Protein AF-A0A3S5ADZ7-F1 (afdb_monomer_lite)

Sequence (255 aa):
MGLECGQKVNRVGIEIAGPVSPPAADSGVLLPLHHASLQQSVQKSNPTPLLHTENPSSSSLNPILAFAERHRSILNQLLRQYTQASLGDSPFVVFLAYPRCIDFDIKRRFFRQQLQQLVARPHGSRYDDEPIIISRERIFEDSYARLHRKSPSDWKHKFVIRFQNEEGQDAGGLLREWYLLMSREIFNPNYCLFRVSPADRVTYTINPSSYINSNHLSYFKFVGRFIAKAIYDNKLLECYFTRSFYKHILGVHVK

Radius of gyration: 30.43 Å; chains: 1; bounding box: 78×72×90 Å

InterPro domains:
  IPR000569 HECT domain [PF00632] (181-251)
  IPR000569 HECT domain [PS50237] (151-255)
  IPR035983 HECT, E3 ligase catalytic domain [SSF56204] (124-254)
  IPR050409 E3 ubiquitin-protein ligase [PTHR11254] (30-253)

Foldseek 3Di:
DDDDDDDDDDDDDDDDDDDDDDDDDDDDDDDDDDDDDDDDDDDDDDDDDDDDDDDDPDPPDDVVVVCLVVCLVVLQVVLVVPPPDQCCPDPNVVCVVPVVSYDPVSVLVNVLVVLVVVVPPDPPDPPPQPAQEEALVPLLVSCCVPPLPDDPVVLLDDHFYDYPPDDDPDSVVRVLVSQASNLVVLAPCVQVQWDQDPPPRQAIDGRPPNVVRVCNVSSVSVVVSSVVSCSSVVHDGPHHHDPVVVCVVVVHDDD

pLDDT: mean 78.26, std 25.72, range [26.17, 98.75]

Organism: NCBI:txid117903

Secondary structure (DSSP, 8-state):
--------------------PPPPP-------------------PPPP--------------HHHHHHHHTHHHHHHHHHH--SS-GGGSGGGGGGG-TTTS-HHHHHHHHHHHHHHHH-S----------EEE-STTHHHHHHHHHTTS-HHHHHSPP-EEETT-----HHHHHHHHHHHHHHHTT-GGG-SEEE-TTTSSSEEE-GGGGGSTTHHHHHHHHHHHHHHHHHTT------B-HHHHHHHTT----

Structure (mmCIF, N/CA/C/O backbone):
data_AF-A0A3S5ADZ7-F1
#
_entry.id   AF-A0A3S5ADZ7-F1
#
loop_
_atom_site.group_PDB
_atom_site.id
_atom_site.type_symbol
_atom_site.label_atom_id
_atom_site.label_alt_id
_atom_site.label_comp_id
_atom_site.label_asym_id
_atom_site.label_entity_id
_atom_site.label_seq_id
_atom_site.pdbx_PDB_ins_code
_atom_site.Cartn_x
_atom_site.Cartn_y
_atom_site.Cartn_z
_atom_site.occupancy
_atom_site.B_iso_or_equiv
_atom_site.auth_seq_id
_atom_site.auth_comp_id
_atom_site.auth_asym_id
_atom_site.auth_atom_id
_atom_site.pdbx_PDB_model_num
ATOM 1 N N . MET A 1 1 ? -47.456 -32.995 42.843 1.00 44.72 1 MET A N 1
ATOM 2 C CA . MET A 1 1 ? -47.400 -31.542 42.588 1.00 44.72 1 MET A CA 1
ATOM 3 C C . MET A 1 1 ? -48.048 -31.303 41.237 1.00 44.72 1 MET A C 1
ATOM 5 O O . MET A 1 1 ? -47.417 -31.567 40.226 1.00 44.72 1 MET A O 1
ATOM 9 N N . GLY A 1 2 ? -49.337 -30.972 41.227 1.00 36.22 2 GLY A N 1
ATOM 10 C CA . GLY A 1 2 ? -50.079 -30.645 40.009 1.00 36.22 2 GLY A CA 1
ATOM 11 C C . GLY A 1 2 ? -50.363 -29.148 39.951 1.00 36.22 2 GLY A C 1
ATOM 12 O O . GLY A 1 2 ? -50.488 -28.530 41.007 1.00 36.22 2 GLY A O 1
ATOM 13 N N . LEU A 1 3 ? -50.428 -28.594 38.739 1.00 35.44 3 LEU A N 1
ATOM 14 C CA . LEU A 1 3 ? -51.568 -27.852 38.179 1.00 35.44 3 LEU A CA 1
ATOM 15 C C . LEU A 1 3 ? -51.186 -27.250 36.812 1.00 35.44 3 LEU A C 1
ATOM 17 O O . LEU A 1 3 ? -50.066 -26.790 36.602 1.00 35.44 3 LEU A O 1
ATOM 21 N N . GLU A 1 4 ? -52.149 -27.321 35.896 1.00 40.25 4 GLU A N 1
ATOM 22 C CA . GLU A 1 4 ? -52.176 -26.797 34.526 1.00 40.25 4 GLU A CA 1
ATOM 23 C C . GLU A 1 4 ? -52.210 -25.258 34.447 1.00 40.25 4 GLU A C 1
ATOM 25 O O . GLU A 1 4 ? -52.674 -24.606 35.378 1.00 40.25 4 GLU A O 1
ATOM 30 N N . CYS A 1 5 ? -51.848 -24.701 33.279 1.00 34.94 5 CYS A N 1
ATOM 31 C CA . CYS A 1 5 ? -52.551 -23.600 32.578 1.00 34.94 5 CYS A CA 1
ATOM 32 C C . CYS A 1 5 ? -51.912 -23.462 31.169 1.00 34.94 5 CYS A C 1
ATOM 34 O O . CYS A 1 5 ? -50.689 -23.458 31.076 1.00 34.94 5 CYS A O 1
ATOM 36 N N . GLY A 1 6 ? -52.608 -23.539 30.020 1.00 33.69 6 GLY A N 1
ATOM 37 C CA . GLY A 1 6 ? -53.523 -22.522 29.456 1.00 33.69 6 GLY A CA 1
ATOM 38 C C . GLY A 1 6 ? -52.723 -21.287 28.977 1.00 33.69 6 GLY A C 1
ATOM 39 O O . GLY A 1 6 ? -51.912 -20.794 29.736 1.00 33.69 6 GLY A O 1
ATOM 40 N N . GLN A 1 7 ? -52.833 -20.681 27.786 1.00 34.81 7 GLN A N 1
ATOM 41 C CA . GLN A 1 7 ? -53.903 -20.606 26.795 1.00 34.81 7 GLN A CA 1
ATOM 42 C C . GLN A 1 7 ? -53.412 -19.875 25.510 1.00 34.81 7 GLN A C 1
ATOM 44 O O . GLN A 1 7 ? -52.484 -19.075 25.524 1.00 34.81 7 GLN A O 1
ATOM 49 N N . LYS A 1 8 ? -54.122 -20.185 24.423 1.00 34.22 8 LYS A N 1
ATOM 50 C CA . LYS A 1 8 ? -54.376 -19.552 23.109 1.00 34.22 8 LYS A CA 1
ATOM 51 C C . LYS A 1 8 ? -54.001 -18.075 22.783 1.00 34.22 8 LYS A C 1
ATOM 53 O O . LYS A 1 8 ? -54.366 -17.160 23.502 1.00 34.22 8 LYS A O 1
ATOM 58 N N . VAL A 1 9 ? -53.511 -17.920 21.534 1.00 33.66 9 VAL A N 1
ATOM 59 C CA . VAL A 1 9 ? -54.012 -17.097 20.386 1.00 33.66 9 VAL A CA 1
ATOM 60 C C . VAL A 1 9 ? -54.102 -15.562 20.517 1.00 33.66 9 VAL A C 1
ATOM 62 O O . VAL A 1 9 ? -54.930 -15.059 21.260 1.00 33.66 9 VAL A O 1
ATOM 65 N N . ASN A 1 10 ? -53.429 -14.828 19.609 1.00 30.62 10 ASN A N 1
ATOM 66 C CA . ASN A 1 10 ? -54.129 -13.905 18.694 1.00 30.62 10 ASN A CA 1
ATOM 67 C C . ASN A 1 10 ? -53.301 -13.458 17.476 1.00 30.62 10 ASN A C 1
ATOM 69 O O . ASN A 1 10 ? -52.190 -12.950 17.594 1.00 30.62 10 ASN A O 1
ATOM 73 N N . ARG A 1 11 ? -53.904 -13.643 16.293 1.00 34.59 11 ARG A N 1
ATOM 74 C CA . ARG A 1 11 ? -53.557 -12.978 15.031 1.00 34.59 11 ARG A CA 1
ATOM 75 C C . ARG A 1 11 ? -54.065 -11.539 15.088 1.00 34.59 11 ARG A C 1
ATOM 77 O O . ARG A 1 11 ? -55.224 -11.336 15.434 1.00 34.59 11 ARG A O 1
ATOM 84 N N . VAL A 1 12 ? -53.271 -10.591 14.603 1.00 34.09 12 VAL A N 1
ATOM 85 C CA . VAL A 1 12 ? -53.783 -9.358 13.991 1.00 34.09 12 VAL A CA 1
ATOM 86 C C . VAL A 1 12 ? -52.995 -9.147 12.703 1.00 34.09 12 VAL A C 1
ATOM 88 O O . VAL A 1 12 ? -51.783 -8.957 12.733 1.00 34.09 12 VAL A O 1
ATOM 91 N N . GLY A 1 13 ? -53.688 -9.267 11.572 1.00 30.30 13 GLY A N 1
ATOM 92 C CA . GLY A 1 13 ? -53.227 -8.752 10.289 1.00 30.30 13 GLY A CA 1
ATOM 93 C C . GLY A 1 13 ? -53.752 -7.332 10.112 1.00 30.30 13 GLY A C 1
ATOM 94 O O . GLY A 1 13 ? -54.886 -7.059 10.497 1.00 30.30 13 GLY A O 1
ATOM 95 N N . ILE A 1 14 ? -52.932 -6.456 9.534 1.00 32.09 14 ILE A N 1
ATOM 96 C CA . ILE A 1 14 ? -53.349 -5.171 8.969 1.00 32.09 14 ILE A CA 1
ATOM 97 C C . ILE A 1 14 ? -52.572 -4.985 7.659 1.00 32.09 14 ILE A C 1
ATOM 99 O O . ILE A 1 14 ? -51.345 -5.078 7.634 1.00 32.09 14 ILE A O 1
ATOM 103 N N . GLU A 1 15 ? -53.327 -4.806 6.577 1.00 32.97 15 GLU A N 1
ATOM 104 C CA . GLU A 1 15 ? -52.878 -4.433 5.235 1.00 32.97 15 GLU A CA 1
ATOM 105 C C . GLU A 1 15 ? -52.406 -2.961 5.158 1.00 32.97 15 GLU A C 1
ATOM 107 O O . GLU A 1 15 ? -52.531 -2.187 6.100 1.00 32.97 15 GLU A O 1
ATOM 112 N N . ILE A 1 16 ? -51.971 -2.595 3.950 1.00 30.72 16 ILE A N 1
ATOM 113 C CA . ILE A 1 16 ? -52.165 -1.335 3.206 1.00 30.72 16 ILE A CA 1
ATOM 114 C C . ILE A 1 16 ? -50.886 -0.530 2.888 1.00 30.72 16 ILE A C 1
ATOM 116 O O . ILE A 1 16 ? -50.136 -0.107 3.761 1.00 30.72 16 ILE A O 1
ATOM 120 N N . ALA A 1 17 ? -50.785 -0.246 1.580 1.00 32.47 17 ALA A N 1
ATOM 121 C CA . ALA A 1 17 ? -50.183 0.905 0.896 1.00 32.47 17 ALA A CA 1
ATOM 122 C C . ALA A 1 17 ? -48.820 0.676 0.219 1.00 32.47 17 ALA A C 1
ATOM 124 O O . ALA A 1 17 ? -47.760 0.684 0.838 1.00 32.47 17 ALA A O 1
ATOM 125 N N . GLY A 1 18 ? -48.875 0.522 -1.111 1.00 37.03 18 GLY A N 1
ATOM 126 C CA . GLY A 1 18 ? -47.716 0.607 -1.998 1.00 37.03 18 GLY A CA 1
ATOM 127 C C . GLY A 1 18 ? -47.299 2.060 -2.286 1.00 37.03 18 GLY A C 1
ATOM 128 O O . GLY A 1 18 ? -48.086 2.979 -2.051 1.00 37.03 18 GLY A O 1
ATOM 129 N N . PRO A 1 19 ? -46.092 2.296 -2.829 1.00 35.53 19 PRO A N 1
ATOM 130 C CA . PRO A 1 19 ? -45.665 3.634 -3.219 1.00 35.53 19 PRO A CA 1
ATOM 131 C C . PRO A 1 19 ? -45.810 3.893 -4.733 1.00 35.53 19 PRO A C 1
ATOM 133 O O . PRO A 1 19 ? -45.129 3.299 -5.562 1.00 35.53 19 PRO A O 1
ATOM 136 N N . VAL A 1 20 ? -46.768 4.769 -5.048 1.00 41.41 20 VAL A N 1
ATOM 137 C CA . VAL A 1 20 ? -46.688 6.021 -5.836 1.00 41.41 20 VAL A CA 1
ATOM 138 C C . VAL A 1 20 ? -45.631 6.136 -6.962 1.00 41.41 20 VAL A C 1
ATOM 140 O O . VAL A 1 20 ? -44.426 6.078 -6.733 1.00 41.41 20 VAL A O 1
ATOM 143 N N . SER A 1 21 ? -46.121 6.411 -8.178 1.00 39.88 21 SER A N 1
ATOM 144 C CA . SER A 1 21 ? -45.384 6.773 -9.406 1.00 39.88 21 SER A CA 1
ATOM 145 C C . SER A 1 21 ? -44.742 8.183 -9.363 1.00 39.88 21 SER A C 1
ATOM 147 O O . SER A 1 21 ? -45.175 9.019 -8.571 1.00 39.88 21 SER A O 1
ATOM 149 N N . PRO A 1 22 ? -43.741 8.492 -10.218 1.00 43.09 22 PRO A N 1
ATOM 150 C CA . PRO A 1 22 ? -42.988 9.752 -10.170 1.00 43.09 22 PRO A CA 1
ATOM 151 C C . PRO A 1 22 ? -43.672 10.891 -10.955 1.00 43.09 22 PRO A C 1
ATOM 153 O O . PRO A 1 22 ? -44.454 10.609 -11.867 1.00 43.09 22 PRO A O 1
ATOM 156 N N . PRO A 1 23 ? -43.362 12.173 -10.673 1.00 38.22 23 PRO A N 1
ATOM 157 C CA . PRO A 1 23 ? -43.848 13.281 -11.483 1.00 38.22 23 PRO A CA 1
ATOM 158 C C . PRO A 1 23 ? -42.992 13.521 -12.736 1.00 38.22 23 PRO A C 1
ATOM 160 O O . PRO A 1 23 ? -41.796 13.226 -12.788 1.00 38.22 23 PRO A O 1
ATOM 163 N N . ALA A 1 24 ? -43.681 14.056 -13.741 1.00 34.28 24 ALA A N 1
ATOM 164 C CA . ALA A 1 24 ? -43.261 14.313 -15.108 1.00 34.28 24 ALA A CA 1
ATOM 165 C C . ALA A 1 24 ? -42.307 15.511 -15.277 1.00 34.28 24 ALA A C 1
ATOM 167 O O . ALA A 1 24 ? -42.209 16.394 -14.427 1.00 34.28 24 ALA A O 1
ATOM 168 N N . ALA A 1 25 ? -41.649 15.518 -16.437 1.00 34.41 25 ALA A N 1
ATOM 169 C CA . ALA A 1 25 ? -40.923 16.636 -17.025 1.00 34.41 25 ALA A CA 1
ATOM 170 C C . ALA A 1 25 ? -41.872 17.636 -17.714 1.00 34.41 25 ALA A C 1
ATOM 172 O O . ALA A 1 25 ? -42.858 17.215 -18.313 1.00 34.41 25 ALA A O 1
ATOM 173 N N . ASP A 1 26 ? -41.508 18.921 -17.695 1.00 29.88 26 ASP A N 1
ATOM 174 C CA . ASP A 1 26 ? -41.927 19.954 -18.660 1.00 29.88 26 ASP A CA 1
ATOM 175 C C . ASP A 1 26 ? -40.846 21.065 -18.614 1.00 29.88 26 ASP A C 1
ATOM 177 O O . ASP A 1 26 ? -40.476 21.498 -17.524 1.00 29.88 26 ASP A O 1
ATOM 181 N N . SER A 1 27 ? -40.022 21.309 -19.643 1.00 29.56 27 SER A N 1
ATOM 182 C CA . SER A 1 27 ? -40.224 21.915 -20.980 1.00 29.56 27 SER A CA 1
ATOM 183 C C . SER A 1 27 ? -40.029 23.437 -21.009 1.00 29.56 27 SER A C 1
ATOM 185 O O . SER A 1 27 ? -40.749 24.167 -20.342 1.00 29.56 27 SER A O 1
ATOM 187 N N . GLY A 1 28 ? -39.124 23.877 -21.902 1.00 27.75 28 GLY A N 1
ATOM 188 C CA . GLY A 1 28 ? -39.091 25.199 -22.561 1.00 27.75 28 GLY A CA 1
ATOM 189 C C . GLY A 1 28 ? -38.664 26.375 -21.673 1.00 27.75 28 GLY A C 1
ATOM 190 O O . GLY A 1 28 ? -38.968 26.410 -20.497 1.00 27.75 28 GLY A O 1
ATOM 191 N N . VAL A 1 29 ? -37.950 27.407 -22.124 1.00 30.77 29 VAL A N 1
ATOM 192 C CA . VAL A 1 29 ? -37.930 28.098 -23.428 1.00 30.77 29 VAL A CA 1
ATOM 193 C C . VAL A 1 29 ? -36.577 28.845 -23.514 1.00 30.77 29 VAL A C 1
ATOM 195 O O . VAL A 1 29 ? -36.162 29.475 -22.548 1.00 30.77 29 VAL A O 1
ATOM 198 N N . LEU A 1 30 ? -35.712 28.556 -24.492 1.00 26.81 30 LEU A N 1
ATOM 199 C CA . LEU A 1 30 ? -35.472 29.285 -25.757 1.00 26.81 30 LEU A CA 1
ATOM 200 C C . LEU A 1 30 ? -35.088 30.795 -25.659 1.00 26.81 30 LEU A C 1
ATOM 202 O O . LEU A 1 30 ? -35.931 31.647 -25.415 1.00 26.81 30 LEU A O 1
ATOM 206 N N . LEU A 1 31 ? -33.784 31.055 -25.886 1.00 32.50 31 LEU A N 1
ATOM 207 C CA . LEU A 1 31 ? -33.075 32.077 -26.714 1.00 32.50 31 LEU A CA 1
ATOM 208 C C . LEU A 1 31 ? -33.897 33.198 -27.418 1.00 32.50 31 LEU A C 1
ATOM 210 O O . LEU A 1 31 ? -35.024 32.908 -27.814 1.00 32.50 31 LEU A O 1
ATOM 214 N N . PRO A 1 32 ? -33.336 34.410 -27.734 1.00 39.69 32 PRO A N 1
ATOM 215 C CA . PRO A 1 32 ? -32.311 34.548 -28.802 1.00 39.69 32 PRO A CA 1
ATOM 216 C C . PRO A 1 32 ? -31.321 35.757 -28.842 1.00 39.69 32 PRO A C 1
ATOM 218 O O . PRO A 1 32 ? -31.598 36.859 -28.391 1.00 39.69 32 PRO A O 1
ATOM 221 N N . LEU A 1 33 ? -30.173 35.475 -29.493 1.00 27.75 33 LEU A N 1
ATOM 222 C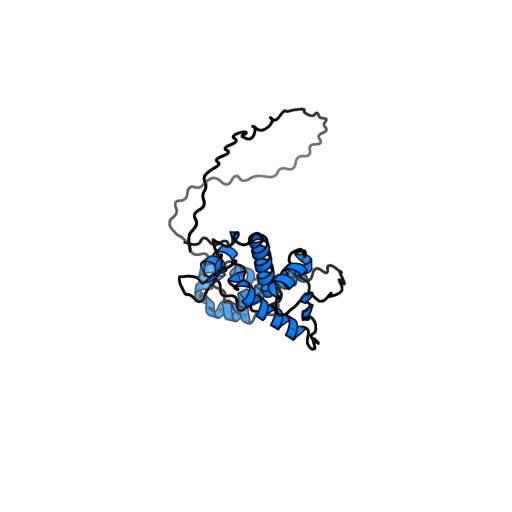 CA . LEU A 1 33 ? -29.442 36.184 -30.581 1.00 27.75 33 LEU A CA 1
ATOM 223 C C . LEU A 1 33 ? -29.173 37.710 -30.552 1.00 27.75 33 LEU A C 1
ATOM 225 O O . LEU A 1 33 ? -30.102 38.502 -30.602 1.00 27.75 33 LEU A O 1
ATOM 229 N N . HIS A 1 34 ? -27.897 38.098 -30.748 1.00 31.97 34 HIS A N 1
ATOM 230 C CA . HIS A 1 34 ? -27.362 38.769 -31.967 1.00 31.97 34 HIS A CA 1
ATOM 231 C C . HIS A 1 34 ? -25.824 38.975 -31.827 1.00 31.97 34 HIS A C 1
ATOM 233 O O . HIS A 1 34 ? -25.372 39.445 -30.792 1.00 31.97 34 HIS A O 1
ATOM 239 N N . HIS A 1 35 ? -24.947 38.416 -32.677 1.00 28.64 35 HIS A N 1
ATOM 240 C CA . HIS A 1 35 ? -24.523 38.782 -34.052 1.00 28.64 35 HIS A CA 1
ATOM 241 C C . HIS A 1 35 ? -23.366 39.807 -34.106 1.00 28.64 35 HIS A C 1
ATOM 243 O O . HIS A 1 35 ? -23.575 40.964 -33.769 1.00 28.64 35 HIS A O 1
ATOM 249 N N . ALA A 1 36 ? -22.188 39.396 -34.608 1.00 29.16 36 ALA A N 1
ATOM 250 C CA . ALA A 1 36 ? -21.381 40.137 -35.598 1.00 29.16 36 ALA A CA 1
ATOM 251 C C . ALA A 1 36 ? -20.075 39.393 -35.951 1.00 29.16 36 ALA A C 1
ATOM 253 O O . ALA A 1 36 ? -19.272 39.044 -35.090 1.00 29.16 36 ALA A O 1
ATOM 254 N N . SER A 1 37 ? -19.899 39.174 -37.252 1.00 26.17 37 SER A N 1
ATOM 255 C CA . SER A 1 37 ? -18.776 38.531 -37.938 1.00 26.17 37 SER A CA 1
ATOM 256 C C . SER A 1 37 ? -17.575 39.463 -38.120 1.00 26.17 37 SER A C 1
ATOM 258 O O . SER A 1 37 ? -17.769 40.661 -38.289 1.00 26.17 37 SER A O 1
ATOM 260 N N . LEU A 1 38 ? -16.372 38.894 -38.275 1.00 30.23 38 LEU A N 1
ATOM 261 C CA . LEU A 1 38 ? -15.321 39.415 -39.163 1.00 30.23 38 LEU A CA 1
ATOM 262 C C . LEU A 1 38 ? -14.486 38.241 -39.707 1.00 30.23 38 LEU A C 1
ATOM 264 O O . LEU A 1 38 ? -13.929 37.445 -38.956 1.00 30.23 38 LEU A O 1
ATOM 268 N N . GLN A 1 39 ? -14.468 38.123 -41.036 1.00 29.25 39 GLN A N 1
ATOM 269 C CA . GLN A 1 39 ? -13.688 37.165 -41.817 1.00 29.25 39 GLN A CA 1
ATOM 270 C C . GLN A 1 39 ? -12.221 37.606 -41.901 1.00 29.25 39 GLN A C 1
ATOM 272 O O . GLN A 1 39 ? -11.950 38.764 -42.206 1.00 29.25 39 GLN A O 1
ATOM 277 N N . GLN A 1 40 ? -11.285 36.660 -41.794 1.00 28.64 40 GLN A N 1
ATOM 278 C CA . GLN A 1 40 ? -10.074 36.697 -42.614 1.00 28.64 40 GLN A CA 1
ATOM 279 C C . GLN A 1 40 ? -9.552 35.285 -42.894 1.00 28.64 40 GLN A C 1
ATOM 281 O O . GLN A 1 40 ? -9.432 34.430 -42.020 1.00 28.64 40 GLN A O 1
ATOM 286 N N . SER A 1 41 ? -9.313 35.062 -44.178 1.00 27.73 41 SER A N 1
ATOM 287 C CA . SER A 1 41 ? -8.879 33.845 -44.847 1.00 27.73 41 SER A CA 1
ATOM 288 C C . SER A 1 41 ? -7.436 33.465 -44.518 1.00 27.73 41 SER A C 1
ATOM 290 O O . SER A 1 41 ? -6.526 34.244 -44.793 1.00 27.73 41 SER A O 1
ATOM 292 N N . VAL A 1 42 ? -7.210 32.227 -44.073 1.00 32.34 42 VAL A N 1
ATOM 293 C CA . VAL A 1 42 ? -5.915 31.543 -44.210 1.00 32.34 42 VAL A CA 1
ATOM 294 C C . VAL A 1 42 ? -6.180 30.094 -44.612 1.00 32.34 42 VAL A C 1
ATOM 296 O O . VAL A 1 42 ? -6.841 29.343 -43.897 1.00 32.34 42 VAL A O 1
ATOM 299 N N . GLN A 1 43 ? -5.682 29.722 -45.789 1.00 35.12 43 GLN A N 1
ATOM 300 C CA . GLN A 1 43 ? -5.721 28.369 -46.335 1.00 35.12 43 GLN A CA 1
ATOM 301 C C . GLN A 1 43 ? -4.956 27.399 -45.420 1.00 35.12 43 GLN A C 1
ATOM 303 O O . GLN A 1 43 ? -3.788 27.627 -45.108 1.00 35.12 43 GLN A O 1
ATOM 308 N N . LYS A 1 44 ? -5.589 26.288 -45.031 1.00 32.47 44 LYS A N 1
ATOM 309 C CA . LYS A 1 44 ? -4.901 25.083 -44.551 1.00 32.47 44 LYS A CA 1
ATOM 310 C C . LYS A 1 44 ? -5.480 23.870 -45.266 1.00 32.47 44 LYS A C 1
ATOM 312 O O . LYS A 1 44 ? -6.672 23.593 -45.192 1.00 32.47 44 LYS A O 1
ATOM 317 N N . SER A 1 45 ? -4.608 23.192 -45.996 1.00 29.61 45 SER A N 1
ATOM 318 C CA . SER A 1 45 ? -4.831 21.911 -46.647 1.00 29.61 45 SER A CA 1
ATOM 319 C C . SER A 1 45 ? -5.097 20.817 -45.607 1.00 29.61 45 SER A C 1
ATOM 321 O O . SER A 1 45 ? -4.280 20.572 -44.722 1.00 29.61 45 SER A O 1
ATOM 323 N N . ASN A 1 46 ? -6.233 20.136 -45.743 1.00 28.36 46 ASN A N 1
ATOM 324 C CA . ASN A 1 46 ? -6.495 18.847 -45.106 1.00 28.36 46 ASN A CA 1
ATOM 325 C C . ASN A 1 46 ? -6.092 17.728 -46.074 1.00 28.36 46 ASN A C 1
ATOM 327 O O . ASN A 1 46 ? -6.553 17.752 -47.216 1.00 28.36 46 ASN A O 1
ATOM 331 N N . PRO A 1 47 ? -5.348 16.702 -45.636 1.00 32.78 47 PRO A N 1
ATOM 332 C CA . PRO A 1 47 ? -5.389 15.405 -46.281 1.00 32.78 47 PRO A CA 1
ATOM 333 C C . PRO A 1 47 ? -6.279 14.447 -45.480 1.00 32.78 47 PRO A C 1
ATOM 335 O O . PRO A 1 47 ? -6.010 14.097 -44.332 1.00 32.78 47 PRO A O 1
ATOM 338 N N . THR A 1 48 ? -7.354 14.022 -46.131 1.00 34.09 48 THR A N 1
ATOM 339 C CA . THR A 1 48 ? -8.171 12.851 -45.809 1.00 34.09 48 THR A CA 1
ATOM 340 C C . THR A 1 48 ? -7.293 11.591 -45.832 1.00 34.09 48 THR A C 1
ATOM 342 O O . THR A 1 48 ? -6.634 11.362 -46.847 1.00 34.09 48 THR A O 1
ATOM 345 N N . PRO A 1 49 ? -7.272 10.729 -44.800 1.00 34.31 49 PRO A N 1
ATOM 346 C CA . PRO A 1 49 ? -6.702 9.400 -44.957 1.00 34.31 49 PRO A CA 1
ATOM 347 C C . PRO A 1 49 ? -7.744 8.502 -45.631 1.00 34.31 49 PRO A C 1
ATOM 349 O O . PRO A 1 49 ? -8.805 8.215 -45.076 1.00 34.31 49 PRO A O 1
ATOM 352 N N . LEU A 1 50 ? -7.443 8.096 -46.863 1.00 31.92 50 LEU A N 1
ATOM 353 C CA . LEU A 1 50 ? -8.166 7.052 -47.576 1.00 31.92 50 LEU A CA 1
ATOM 354 C C . LEU A 1 50 ? -8.068 5.734 -46.796 1.00 31.92 50 LEU A C 1
ATOM 356 O O . LEU A 1 50 ? -6.986 5.309 -46.391 1.00 31.92 50 LEU A O 1
ATOM 360 N N . LEU A 1 51 ? -9.223 5.098 -46.605 1.00 40.56 51 LEU A N 1
ATOM 361 C CA . LEU A 1 51 ? -9.373 3.727 -46.134 1.00 40.56 51 LEU A CA 1
ATOM 362 C C . LEU A 1 51 ? -8.687 2.771 -47.118 1.00 40.56 51 LEU A C 1
ATOM 364 O O . LEU A 1 51 ? -9.240 2.465 -48.172 1.00 40.56 51 LEU A O 1
ATOM 368 N N . HIS A 1 52 ? -7.506 2.274 -46.750 1.00 36.50 52 HIS A N 1
ATOM 369 C CA . HIS A 1 52 ? -6.984 1.026 -47.291 1.00 36.50 52 HIS A CA 1
ATOM 370 C C . HIS A 1 52 ? -7.357 -0.117 -46.353 1.00 36.50 52 HIS A C 1
ATOM 372 O O . HIS A 1 52 ? -6.898 -0.215 -45.216 1.00 36.50 52 HIS A O 1
ATOM 378 N N . THR A 1 53 ? -8.239 -0.964 -46.862 1.00 43.47 53 THR A N 1
ATOM 379 C CA . THR A 1 53 ? -8.559 -2.291 -46.356 1.00 43.47 53 THR A CA 1
ATOM 380 C C . THR A 1 53 ? -7.326 -3.177 -46.536 1.00 43.47 53 THR A C 1
ATOM 382 O O . THR A 1 53 ? -7.030 -3.573 -47.659 1.00 43.47 53 THR A O 1
ATOM 385 N N . GLU A 1 54 ? -6.612 -3.510 -45.459 1.00 34.59 54 GLU A N 1
ATOM 386 C CA . GLU A 1 54 ? -5.628 -4.599 -45.479 1.00 34.59 54 GLU A CA 1
ATOM 387 C C . GLU A 1 54 ? -5.961 -5.663 -44.429 1.00 34.59 54 GLU A C 1
ATOM 389 O O . GLU A 1 54 ? -6.241 -5.378 -43.263 1.00 34.59 54 GLU A O 1
ATOM 394 N N . ASN A 1 55 ? -5.964 -6.908 -44.905 1.00 37.03 55 ASN A N 1
ATOM 395 C CA . ASN A 1 55 ? -6.229 -8.128 -44.155 1.00 37.03 55 ASN A CA 1
ATOM 396 C C . ASN A 1 55 ? -5.114 -8.444 -43.129 1.00 37.03 55 ASN A C 1
ATOM 398 O O . ASN A 1 55 ? -3.958 -8.073 -43.331 1.00 37.03 55 ASN A O 1
ATOM 402 N N . PRO A 1 56 ? -5.422 -9.186 -42.045 1.00 49.62 56 PRO A N 1
ATOM 403 C CA . PRO A 1 56 ? -4.541 -9.356 -40.896 1.00 49.62 56 PRO A CA 1
ATOM 404 C C . PRO A 1 56 ? -3.705 -10.640 -41.001 1.00 49.62 56 PRO A C 1
ATOM 406 O O . PRO A 1 56 ? -4.132 -11.700 -40.548 1.00 49.62 56 PRO A O 1
ATOM 409 N N . SER A 1 57 ? -2.493 -10.576 -41.555 1.00 49.00 57 SER A N 1
ATOM 410 C CA . SER A 1 57 ? -1.582 -11.734 -41.517 1.00 49.00 57 SER A CA 1
ATOM 411 C C . SER A 1 57 ? -0.106 -11.384 -41.741 1.00 49.00 57 SER A C 1
ATOM 413 O O . SER A 1 57 ? 0.489 -11.819 -42.718 1.00 49.00 57 SER A O 1
ATOM 415 N N . SER A 1 58 ? 0.498 -10.639 -40.808 1.00 48.34 58 SER A N 1
ATOM 416 C CA . SER A 1 58 ? 1.923 -10.750 -40.432 1.00 48.34 58 SER A CA 1
ATOM 417 C C . SER A 1 58 ? 2.210 -9.802 -39.263 1.00 48.34 58 SER A C 1
ATOM 419 O O . SER A 1 58 ? 2.427 -8.607 -39.456 1.00 48.34 58 SER A O 1
ATOM 421 N N . SER A 1 59 ? 2.191 -10.293 -38.023 1.00 55.97 59 SER A N 1
ATOM 422 C CA . SER A 1 59 ? 2.581 -9.482 -36.865 1.00 55.97 59 SER A CA 1
ATOM 423 C C . SER A 1 59 ? 4.100 -9.278 -36.870 1.00 55.97 59 SER A C 1
ATOM 425 O O . SER A 1 59 ? 4.835 -10.037 -36.235 1.00 55.97 59 SER A O 1
ATOM 427 N N . SER A 1 60 ? 4.597 -8.278 -37.600 1.00 63.81 60 SER A N 1
ATOM 428 C CA . SER A 1 60 ? 5.978 -7.822 -37.449 1.00 63.81 60 SER A CA 1
ATOM 429 C C . SER A 1 60 ? 6.139 -7.319 -36.014 1.00 63.81 60 SER A C 1
ATOM 431 O O . SER A 1 60 ? 5.583 -6.281 -35.648 1.00 63.81 60 SER A O 1
ATOM 433 N N . LEU A 1 61 ? 6.826 -8.088 -35.167 1.00 67.62 61 LEU A N 1
ATOM 434 C CA . LEU A 1 61 ? 7.120 -7.679 -33.795 1.00 67.62 61 LEU A CA 1
ATOM 435 C C . LEU A 1 61 ? 7.773 -6.292 -33.821 1.00 67.62 61 LEU A C 1
ATOM 437 O O . LEU A 1 61 ? 8.682 -6.047 -34.613 1.00 67.62 61 LEU A O 1
ATOM 441 N N . ASN A 1 62 ? 7.300 -5.382 -32.964 1.00 87.88 62 ASN A N 1
ATOM 442 C CA . ASN A 1 62 ? 7.875 -4.045 -32.832 1.00 87.88 62 ASN A CA 1
ATOM 443 C C . ASN A 1 62 ? 9.403 -4.175 -32.618 1.00 87.88 62 ASN A C 1
ATOM 445 O O . ASN A 1 62 ? 9.798 -4.853 -31.664 1.00 87.88 62 ASN A O 1
ATOM 449 N N . PRO A 1 63 ? 10.268 -3.555 -33.447 1.00 91.56 63 PRO A N 1
ATOM 450 C CA . PRO A 1 63 ? 11.721 -3.725 -33.351 1.00 91.56 63 PRO A CA 1
ATOM 451 C C . PRO A 1 63 ? 12.294 -3.425 -31.961 1.00 91.56 63 PRO A C 1
ATOM 453 O O . PRO A 1 63 ? 13.233 -4.085 -31.520 1.00 91.56 63 PRO A O 1
ATOM 456 N N . ILE A 1 64 ? 11.693 -2.477 -31.232 1.00 90.75 64 ILE A N 1
ATOM 457 C CA . ILE A 1 64 ? 12.089 -2.125 -29.862 1.00 90.75 64 ILE A CA 1
ATOM 458 C C . ILE A 1 64 ? 11.755 -3.262 -28.896 1.00 90.75 64 ILE A C 1
ATOM 460 O O . ILE A 1 64 ? 12.565 -3.591 -28.030 1.00 90.75 64 ILE A O 1
ATOM 464 N N . LEU A 1 65 ? 10.581 -3.879 -29.047 1.00 92.81 65 LEU A N 1
ATOM 465 C CA . LEU A 1 65 ? 10.188 -5.038 -28.248 1.00 92.81 65 LEU A CA 1
ATOM 466 C C . LEU A 1 65 ? 11.105 -6.230 -28.540 1.00 92.81 65 LEU A C 1
ATOM 468 O O . LEU A 1 65 ? 11.629 -6.827 -27.604 1.00 92.81 65 LEU A O 1
ATOM 472 N N . ALA A 1 66 ? 11.356 -6.523 -29.819 1.00 93.62 66 ALA A N 1
ATOM 473 C CA . ALA A 1 66 ? 12.249 -7.604 -30.227 1.00 93.62 66 ALA A CA 1
ATOM 474 C C . ALA A 1 66 ? 13.672 -7.405 -29.674 1.00 93.62 66 ALA A C 1
ATOM 476 O O . ALA A 1 66 ? 14.271 -8.340 -29.141 1.00 93.62 66 ALA A O 1
ATOM 477 N N . PHE A 1 67 ? 14.194 -6.175 -29.726 1.00 94.25 67 PHE A N 1
ATOM 478 C CA . PHE A 1 67 ? 15.466 -5.820 -29.100 1.00 94.25 67 PHE A CA 1
ATOM 479 C C . PHE A 1 67 ? 15.433 -6.025 -27.577 1.00 94.25 67 PHE A C 1
ATOM 481 O O . PHE A 1 67 ? 16.331 -6.660 -27.023 1.00 94.25 67 PHE A O 1
ATOM 488 N N . ALA A 1 68 ? 14.397 -5.522 -26.897 1.00 94.62 68 ALA A N 1
ATOM 489 C CA . ALA A 1 68 ? 14.270 -5.609 -25.443 1.00 94.62 68 ALA A CA 1
ATOM 490 C C . ALA A 1 68 ? 14.162 -7.057 -24.942 1.00 94.62 68 ALA A C 1
ATOM 492 O O . ALA A 1 68 ? 14.710 -7.385 -23.890 1.00 94.62 68 ALA A O 1
ATOM 493 N N . GLU A 1 69 ? 13.475 -7.926 -25.686 1.00 94.62 69 GLU A N 1
ATOM 494 C CA . GLU A 1 69 ? 13.381 -9.356 -25.385 1.00 94.62 69 GLU A CA 1
ATOM 495 C C . GLU A 1 69 ? 14.717 -10.062 -25.638 1.00 94.62 69 GLU A C 1
ATOM 497 O O . GLU A 1 69 ? 15.208 -10.774 -24.759 1.00 94.62 69 GLU A O 1
ATOM 502 N N . ARG A 1 70 ? 15.354 -9.806 -26.789 1.00 96.38 70 ARG A N 1
ATOM 503 C CA . ARG A 1 70 ? 16.634 -10.425 -27.162 1.00 96.38 70 ARG A CA 1
ATOM 504 C C . ARG A 1 70 ? 17.780 -10.043 -26.225 1.00 96.38 70 ARG A C 1
ATOM 506 O O . ARG A 1 70 ? 18.624 -10.880 -25.919 1.00 96.38 70 ARG A O 1
ATOM 513 N N . HIS A 1 71 ? 17.821 -8.792 -25.771 1.00 96.25 71 HIS A N 1
ATOM 514 C CA . HIS A 1 71 ? 18.931 -8.233 -24.992 1.00 96.25 71 HIS A CA 1
ATOM 515 C C . HIS A 1 71 ? 18.551 -7.919 -23.540 1.00 96.25 71 HIS A C 1
ATOM 517 O O . HIS A 1 71 ? 19.174 -7.068 -22.904 1.00 96.25 71 HIS A O 1
ATOM 523 N N . ARG A 1 72 ? 17.543 -8.614 -22.994 1.00 95.69 72 ARG A N 1
ATOM 524 C CA . ARG A 1 72 ? 16.971 -8.351 -21.665 1.00 95.69 72 ARG A CA 1
ATOM 525 C C . ARG A 1 72 ? 18.024 -8.191 -20.561 1.00 95.69 72 ARG A C 1
ATOM 527 O O . ARG A 1 72 ? 17.935 -7.250 -19.776 1.00 95.69 72 ARG A O 1
ATOM 534 N N . SER A 1 73 ? 18.994 -9.100 -20.465 1.00 97.06 73 SER A N 1
ATOM 535 C CA . SER A 1 73 ? 20.000 -9.091 -19.390 1.00 97.06 73 SER A CA 1
ATOM 536 C C . SER A 1 73 ? 20.850 -7.819 -19.416 1.00 97.06 73 SER A C 1
ATOM 538 O O . SER A 1 73 ? 20.905 -7.093 -18.423 1.00 97.06 73 SER A O 1
ATOM 540 N N . ILE A 1 74 ? 21.436 -7.516 -20.576 1.00 96.56 74 ILE A N 1
ATOM 541 C CA . ILE A 1 74 ? 22.274 -6.333 -20.799 1.00 96.56 74 ILE A CA 1
ATOM 542 C C . ILE A 1 74 ? 21.449 -5.061 -20.605 1.00 96.56 74 ILE A C 1
ATOM 544 O O . ILE A 1 74 ? 21.882 -4.160 -19.892 1.00 96.56 74 ILE A O 1
ATOM 548 N N . LEU A 1 75 ? 20.235 -5.006 -21.165 1.00 95.44 75 LEU A N 1
ATOM 549 C CA . LEU A 1 75 ? 19.322 -3.880 -20.979 1.00 95.44 75 LEU A CA 1
ATOM 550 C C . LEU A 1 75 ? 19.101 -3.596 -19.489 1.00 95.44 75 LEU A C 1
ATOM 552 O O . LEU A 1 75 ? 19.297 -2.472 -19.042 1.00 95.44 75 LEU A O 1
ATOM 556 N N . ASN A 1 76 ? 18.745 -4.605 -18.693 1.00 96.31 76 ASN A N 1
ATOM 557 C CA . ASN A 1 76 ? 18.496 -4.401 -17.267 1.00 96.31 76 ASN A CA 1
ATOM 558 C C . ASN A 1 76 ? 19.771 -4.043 -16.488 1.00 96.31 76 ASN A C 1
ATOM 560 O O . ASN A 1 76 ? 19.704 -3.258 -15.545 1.00 96.31 76 ASN A O 1
ATOM 564 N N . GLN A 1 77 ? 20.941 -4.554 -16.878 1.00 96.12 77 GLN A N 1
ATOM 565 C CA . GLN A 1 77 ? 22.212 -4.131 -16.285 1.00 96.12 77 GLN A CA 1
ATOM 566 C C . GLN A 1 77 ? 22.506 -2.649 -16.566 1.00 96.12 77 GLN A C 1
ATOM 568 O O . GLN A 1 77 ? 22.828 -1.909 -15.635 1.00 96.12 77 GLN A O 1
ATOM 573 N N . LEU A 1 78 ? 22.319 -2.200 -17.810 1.00 94.06 78 LEU A N 1
ATOM 574 C CA . LEU A 1 78 ? 22.474 -0.794 -18.191 1.00 94.06 78 LEU A CA 1
ATOM 575 C C . LEU A 1 78 ? 21.496 0.099 -17.424 1.00 94.06 78 LEU A C 1
ATOM 577 O O . LEU A 1 78 ? 21.893 1.105 -16.841 1.00 94.06 78 LEU A O 1
ATOM 581 N N . LEU A 1 79 ? 20.225 -0.303 -17.343 1.00 93.75 79 LEU A N 1
ATOM 582 C CA . LEU A 1 79 ? 19.213 0.429 -16.584 1.00 93.75 79 LEU A CA 1
ATOM 583 C C . LEU A 1 79 ? 19.564 0.515 -15.094 1.00 93.75 79 LEU A C 1
ATOM 585 O O . LEU A 1 79 ? 19.334 1.554 -14.483 1.00 93.75 79 LEU A O 1
ATOM 589 N N . ARG A 1 80 ? 20.149 -0.528 -14.491 1.00 94.06 80 ARG A N 1
ATOM 590 C CA . ARG A 1 80 ? 20.615 -0.477 -13.093 1.00 94.06 80 ARG A CA 1
ATOM 591 C C . ARG A 1 80 ? 21.721 0.551 -12.896 1.00 94.06 80 ARG A C 1
ATOM 593 O O . ARG A 1 80 ? 21.631 1.322 -11.942 1.00 94.06 80 ARG A O 1
ATOM 600 N N . GLN A 1 81 ? 22.702 0.577 -13.798 1.00 91.62 81 GLN A N 1
ATOM 601 C CA . GLN A 1 81 ? 23.832 1.513 -13.771 1.00 91.62 81 GLN A CA 1
ATOM 602 C C . GLN A 1 81 ? 23.408 2.960 -14.046 1.00 91.62 81 GLN A C 1
ATOM 604 O O . GLN A 1 81 ? 24.009 3.893 -13.519 1.00 91.62 81 GLN A O 1
ATOM 609 N N . TYR A 1 82 ? 22.340 3.156 -14.817 1.00 87.62 82 TYR A N 1
ATOM 610 C CA . TYR A 1 82 ? 21.772 4.469 -15.080 1.00 87.62 82 TYR A CA 1
ATOM 611 C C . TYR A 1 82 ? 21.014 5.005 -13.850 1.00 87.62 82 TYR A C 1
ATOM 613 O O . TYR A 1 82 ? 19.818 4.762 -13.674 1.00 87.62 82 TYR A O 1
ATOM 621 N N . THR A 1 83 ? 21.725 5.706 -12.962 1.00 82.94 83 THR A N 1
ATOM 622 C CA . THR A 1 83 ? 21.185 6.297 -11.717 1.00 82.94 83 THR A CA 1
ATOM 623 C C . THR A 1 83 ? 21.155 7.825 -11.713 1.00 82.94 83 THR A C 1
ATOM 625 O O . THR A 1 83 ? 20.549 8.415 -10.822 1.00 82.94 83 THR A O 1
ATOM 628 N N . GLN A 1 84 ? 21.793 8.463 -12.694 1.00 77.75 84 GLN A N 1
ATOM 629 C CA . GLN A 1 84 ? 22.048 9.908 -12.722 1.00 77.75 84 GLN A CA 1
ATOM 630 C C . GLN A 1 84 ? 20.789 10.746 -12.996 1.00 77.75 84 GLN A C 1
ATOM 632 O O . GLN A 1 84 ? 20.711 11.885 -12.548 1.00 77.75 84 GLN A O 1
ATOM 637 N N . ALA A 1 85 ? 19.800 10.186 -13.702 1.00 77.19 85 ALA A N 1
ATOM 638 C CA . ALA A 1 85 ? 18.543 10.856 -14.032 1.00 77.19 85 ALA A CA 1
ATOM 639 C C . ALA A 1 85 ? 17.330 9.942 -13.796 1.00 77.19 85 ALA A C 1
ATOM 641 O O . ALA A 1 85 ? 17.461 8.718 -13.669 1.00 77.19 85 ALA A O 1
ATOM 642 N N . SER A 1 86 ? 16.133 10.538 -13.737 1.00 82.62 86 SER A N 1
ATOM 643 C CA . SER A 1 86 ? 14.886 9.768 -13.740 1.00 82.62 86 SER A CA 1
ATOM 644 C C . SER A 1 86 ? 14.782 8.981 -15.040 1.00 82.62 86 SER A C 1
ATOM 646 O O . SER A 1 86 ? 15.044 9.506 -16.121 1.00 82.62 86 SER A O 1
ATOM 648 N N . LEU A 1 87 ? 14.346 7.723 -14.952 1.00 85.31 87 LEU A N 1
ATOM 649 C CA . LEU A 1 87 ? 14.128 6.904 -16.145 1.00 85.31 87 LEU A CA 1
ATOM 650 C C . LEU A 1 87 ? 13.067 7.527 -17.074 1.00 85.31 87 LEU A C 1
ATOM 652 O O . LEU A 1 87 ? 13.138 7.326 -18.284 1.00 85.31 87 LEU A O 1
ATOM 656 N N . GLY A 1 88 ? 12.135 8.310 -16.512 1.00 84.38 88 GLY A N 1
ATOM 657 C CA . GLY A 1 88 ? 11.092 9.027 -17.252 1.00 84.38 88 GLY A CA 1
ATOM 658 C C . GLY A 1 88 ? 11.619 10.115 -18.187 1.00 84.38 88 GLY A C 1
ATOM 659 O O . GLY A 1 88 ? 11.038 10.324 -19.245 1.00 84.38 88 GLY A O 1
ATOM 660 N N . ASP A 1 89 ? 12.748 10.732 -17.836 1.00 85.62 89 ASP A N 1
ATOM 661 C CA . ASP A 1 89 ? 13.372 11.819 -18.604 1.00 85.62 89 ASP A CA 1
ATOM 662 C C . ASP A 1 89 ? 14.532 11.312 -19.481 1.00 85.62 89 ASP A C 1
ATOM 664 O O . ASP A 1 89 ? 15.272 12.089 -20.083 1.00 85.62 89 ASP A O 1
ATOM 668 N N . SER A 1 90 ? 14.723 9.991 -19.537 1.00 87.06 90 SER A N 1
ATOM 669 C CA . SER A 1 90 ? 15.830 9.353 -20.246 1.00 87.06 90 SER A CA 1
ATOM 670 C C . SER A 1 90 ? 15.398 8.787 -21.604 1.00 87.06 90 SER A C 1
ATOM 672 O O . SER A 1 90 ? 14.239 8.398 -21.767 1.00 87.06 90 SER A O 1
ATOM 674 N N . PRO A 1 91 ? 16.333 8.579 -22.551 1.00 86.12 91 PRO A N 1
ATOM 675 C CA . PRO A 1 91 ? 16.045 7.860 -23.798 1.00 86.12 91 PRO A CA 1
ATOM 676 C C . PRO A 1 91 ? 15.509 6.436 -23.578 1.00 86.12 91 PRO A C 1
ATOM 678 O O . PRO A 1 91 ? 14.835 5.871 -24.438 1.00 86.12 91 PRO A O 1
ATOM 681 N N . PHE A 1 92 ? 15.775 5.847 -22.408 1.00 89.25 92 PHE A N 1
ATOM 682 C CA . PHE A 1 92 ? 15.316 4.511 -22.048 1.00 89.25 92 PHE A CA 1
ATOM 683 C C . PHE A 1 92 ? 13.840 4.451 -21.625 1.00 89.25 92 PHE A C 1
ATOM 685 O O . PHE A 1 92 ? 13.318 3.350 -21.434 1.00 89.25 92 PHE A O 1
ATOM 692 N N . VAL A 1 93 ? 13.143 5.592 -21.514 1.00 89.50 93 VAL A N 1
ATOM 693 C CA . VAL A 1 93 ? 11.710 5.659 -21.168 1.00 89.50 93 VAL A CA 1
ATOM 694 C C . VAL A 1 93 ? 10.856 4.776 -22.082 1.00 89.50 93 VAL A C 1
ATOM 696 O O . VAL A 1 93 ? 9.880 4.177 -21.637 1.00 89.50 93 VAL A O 1
ATOM 699 N N . VAL A 1 94 ? 11.271 4.600 -23.341 1.00 91.19 94 VAL A N 1
ATOM 700 C CA . VAL A 1 94 ? 10.578 3.764 -24.329 1.00 91.19 94 VAL A CA 1
ATOM 701 C C . VAL A 1 94 ? 10.421 2.307 -23.880 1.00 91.19 94 VAL A C 1
ATOM 703 O O . VAL A 1 94 ? 9.423 1.661 -24.195 1.00 91.19 94 VAL A O 1
ATOM 706 N N . PHE A 1 95 ? 11.356 1.786 -23.078 1.00 91.44 95 PHE A N 1
ATOM 707 C CA . PHE A 1 95 ? 11.289 0.414 -22.579 1.00 91.44 95 PHE A CA 1
ATOM 708 C C . PHE A 1 95 ? 10.228 0.232 -21.486 1.00 91.44 95 PHE A C 1
ATOM 710 O O . PHE A 1 95 ? 9.778 -0.892 -21.258 1.00 91.44 95 PHE A O 1
ATOM 717 N N . LEU A 1 96 ? 9.766 1.314 -20.843 1.00 89.25 96 LEU A N 1
ATOM 718 C CA . LEU A 1 96 ? 8.681 1.258 -19.857 1.00 89.25 96 LEU A CA 1
ATOM 719 C C . LEU A 1 96 ? 7.339 0.853 -20.478 1.00 89.25 96 LEU A C 1
ATOM 721 O O . LEU A 1 96 ? 6.499 0.299 -19.770 1.00 89.25 96 LEU A O 1
ATOM 725 N N . ALA A 1 97 ? 7.162 1.039 -21.792 1.00 89.50 97 ALA A N 1
ATOM 726 C CA . ALA A 1 97 ? 6.014 0.518 -22.536 1.00 89.50 97 ALA A CA 1
ATOM 727 C C . ALA A 1 97 ? 5.982 -1.023 -22.587 1.00 89.50 97 ALA A C 1
ATOM 729 O O . ALA A 1 97 ? 4.939 -1.617 -22.864 1.00 89.50 97 ALA A O 1
ATOM 730 N N . TYR A 1 98 ? 7.092 -1.686 -22.240 1.00 92.81 98 TYR A N 1
ATOM 731 C CA . TYR A 1 98 ? 7.219 -3.142 -22.199 1.00 92.81 98 TYR A CA 1
ATOM 732 C C . TYR A 1 98 ? 7.623 -3.634 -20.796 1.00 92.81 98 TYR A C 1
ATOM 734 O O . TYR A 1 98 ? 8.703 -4.207 -20.621 1.00 92.81 98 TYR A O 1
ATOM 742 N N . PRO A 1 99 ? 6.753 -3.508 -19.766 1.00 91.06 99 PRO A N 1
ATOM 743 C CA . PRO A 1 99 ? 7.098 -3.831 -18.375 1.00 91.06 99 PRO A CA 1
ATOM 744 C C . PRO A 1 99 ? 7.529 -5.282 -18.145 1.00 91.06 99 PRO A C 1
ATOM 746 O O . PRO A 1 99 ? 8.146 -5.590 -17.121 1.00 91.06 99 PRO A O 1
ATOM 749 N N . ARG A 1 100 ? 7.176 -6.186 -19.071 1.00 92.25 100 ARG A N 1
ATOM 750 C CA . ARG A 1 100 ? 7.616 -7.584 -19.048 1.00 92.25 100 ARG A CA 1
ATOM 751 C C . ARG A 1 100 ? 9.119 -7.700 -19.244 1.00 92.25 100 ARG A C 1
ATOM 753 O O . ARG A 1 100 ? 9.685 -8.581 -18.616 1.00 92.25 100 ARG A O 1
ATOM 760 N N . CYS A 1 101 ? 9.748 -6.821 -20.026 1.00 94.38 101 CYS A N 1
ATOM 761 C CA . CYS A 1 101 ? 11.180 -6.836 -20.352 1.00 94.38 101 CYS A CA 1
ATOM 762 C C . CYS A 1 101 ? 12.060 -6.184 -19.272 1.00 94.38 101 CYS A C 1
ATOM 764 O O . CYS A 1 101 ? 13.269 -6.395 -19.256 1.00 94.38 101 CYS A O 1
ATOM 766 N N . ILE A 1 102 ? 11.457 -5.433 -18.347 1.00 95.31 102 ILE A N 1
ATOM 767 C CA . ILE A 1 102 ? 12.161 -4.729 -17.270 1.00 95.31 102 ILE A CA 1
ATOM 768 C C . ILE A 1 102 ? 12.018 -5.492 -15.948 1.00 95.31 102 ILE A C 1
ATOM 770 O O . ILE A 1 102 ? 10.923 -5.933 -15.572 1.00 95.31 102 ILE A O 1
ATOM 774 N N . ASP A 1 103 ? 13.126 -5.632 -15.226 1.00 96.44 103 ASP A N 1
ATOM 775 C CA . ASP A 1 103 ? 13.197 -6.263 -13.915 1.00 96.44 103 ASP A CA 1
ATOM 776 C C . ASP A 1 103 ? 12.480 -5.432 -12.843 1.00 96.44 103 ASP A C 1
ATOM 778 O O . ASP A 1 103 ? 12.237 -4.225 -12.962 1.00 96.44 103 ASP A O 1
ATOM 782 N N . PHE A 1 104 ? 12.050 -6.116 -11.786 1.00 96.25 104 PHE A N 1
ATOM 783 C CA . PHE A 1 104 ? 11.187 -5.527 -10.769 1.00 96.25 104 PHE A CA 1
ATOM 784 C C . PHE A 1 104 ? 11.849 -4.373 -10.008 1.00 96.25 104 PHE A C 1
ATOM 786 O O . PHE A 1 104 ? 11.190 -3.372 -9.741 1.00 96.25 104 PHE A O 1
ATOM 793 N N . ASP A 1 105 ? 13.133 -4.484 -9.684 1.00 95.25 105 ASP A N 1
ATOM 794 C CA . ASP A 1 105 ? 13.892 -3.466 -8.958 1.00 95.25 105 ASP A CA 1
ATOM 795 C C . ASP A 1 105 ? 13.959 -2.136 -9.721 1.00 95.25 105 ASP A C 1
ATOM 797 O O . ASP A 1 105 ? 13.730 -1.080 -9.129 1.00 95.25 105 ASP A O 1
ATOM 801 N N . ILE A 1 106 ? 14.159 -2.181 -11.042 1.00 94.94 106 ILE A N 1
ATOM 802 C CA . ILE A 1 106 ? 14.165 -0.989 -11.902 1.00 94.94 106 ILE A CA 1
ATOM 803 C C . ILE A 1 106 ? 12.770 -0.362 -11.955 1.00 94.94 106 ILE A C 1
ATOM 805 O O . ILE A 1 106 ? 12.630 0.845 -11.747 1.00 94.94 106 ILE A O 1
ATOM 809 N N . LYS A 1 107 ? 11.720 -1.173 -12.161 1.00 94.38 107 LYS A N 1
ATOM 810 C CA . LYS A 1 107 ? 10.324 -0.694 -12.141 1.00 94.38 107 LYS A CA 1
ATOM 811 C C . LYS A 1 107 ? 9.965 -0.067 -10.799 1.00 94.38 107 LYS A C 1
ATOM 813 O O . LYS A 1 107 ? 9.341 0.990 -10.761 1.00 94.38 107 LYS A O 1
ATOM 818 N N . ARG A 1 108 ? 10.384 -0.692 -9.695 1.00 94.75 108 ARG A N 1
ATOM 819 C CA . ARG A 1 108 ? 10.192 -0.173 -8.340 1.00 94.75 108 ARG A CA 1
ATOM 820 C C . ARG A 1 108 ? 10.915 1.159 -8.173 1.00 94.75 108 ARG A C 1
ATOM 822 O O . ARG A 1 108 ? 10.293 2.095 -7.687 1.00 94.75 108 ARG A O 1
ATOM 829 N N . ARG A 1 109 ? 12.184 1.270 -8.582 1.00 92.50 109 ARG A N 1
ATOM 830 C CA . ARG A 1 109 ? 12.952 2.525 -8.508 1.00 92.50 109 ARG A CA 1
ATOM 831 C C . ARG A 1 109 ? 12.271 3.642 -9.297 1.00 92.50 109 ARG A C 1
ATOM 833 O O . ARG A 1 109 ? 12.049 4.709 -8.737 1.00 92.50 109 ARG A O 1
ATOM 840 N N . PHE A 1 110 ? 11.871 3.371 -10.538 1.00 92.44 110 PHE A N 1
ATOM 841 C CA . PHE A 1 110 ? 11.135 4.329 -11.363 1.00 92.44 110 PHE A CA 1
ATOM 842 C C . PHE A 1 110 ? 9.822 4.764 -10.699 1.00 92.44 110 PHE A C 1
ATOM 844 O O . PHE A 1 110 ? 9.582 5.955 -10.533 1.00 92.44 110 PHE A O 1
ATOM 851 N N . PHE A 1 111 ? 9.009 3.815 -10.223 1.00 93.88 111 PHE A N 1
ATOM 852 C CA . PHE A 1 111 ? 7.773 4.123 -9.499 1.00 93.88 111 PHE A CA 1
ATOM 853 C C . PHE A 1 111 ? 8.019 5.039 -8.289 1.00 93.88 111 PHE A C 1
ATOM 855 O O . PHE A 1 111 ? 7.253 5.970 -8.052 1.00 93.88 111 PHE A O 1
ATOM 862 N N . ARG A 1 112 ? 9.103 4.809 -7.533 1.00 92.69 112 ARG A N 1
ATOM 863 C CA . ARG A 1 112 ? 9.478 5.650 -6.384 1.00 92.69 112 ARG A CA 1
ATOM 864 C C . ARG A 1 112 ? 9.851 7.067 -6.802 1.00 92.69 112 ARG A C 1
ATOM 866 O O . ARG A 1 112 ? 9.393 8.005 -6.157 1.00 92.69 112 ARG A O 1
ATOM 873 N N . GLN A 1 113 ? 10.636 7.210 -7.867 1.00 90.31 113 GLN A N 1
ATOM 874 C CA . GLN A 1 113 ? 11.017 8.514 -8.414 1.00 90.31 113 GLN A CA 1
ATOM 875 C C . GLN A 1 113 ? 9.779 9.299 -8.862 1.00 90.31 113 GLN A C 1
ATOM 877 O O . GLN A 1 113 ? 9.588 10.431 -8.424 1.00 90.31 113 GLN A O 1
ATOM 882 N N . GLN A 1 114 ? 8.886 8.669 -9.635 1.00 90.06 114 GLN A N 1
ATOM 883 C CA . GLN A 1 114 ? 7.634 9.301 -10.062 1.00 90.06 114 GLN A CA 1
ATOM 884 C C . GLN A 1 114 ? 6.779 9.719 -8.866 1.00 90.06 114 GLN A C 1
ATOM 886 O O . GLN A 1 114 ? 6.226 10.815 -8.852 1.00 90.06 114 GLN A O 1
ATOM 891 N N . LEU A 1 115 ? 6.693 8.875 -7.833 1.00 90.38 115 LEU A N 1
ATOM 892 C CA . LEU A 1 115 ? 5.920 9.208 -6.647 1.00 90.38 115 LEU A CA 1
ATOM 893 C C . LEU A 1 115 ? 6.492 10.428 -5.918 1.00 90.38 115 LEU A C 1
ATOM 895 O O . LEU A 1 115 ? 5.727 11.314 -5.562 1.00 90.38 115 LEU A O 1
ATOM 899 N N . GLN A 1 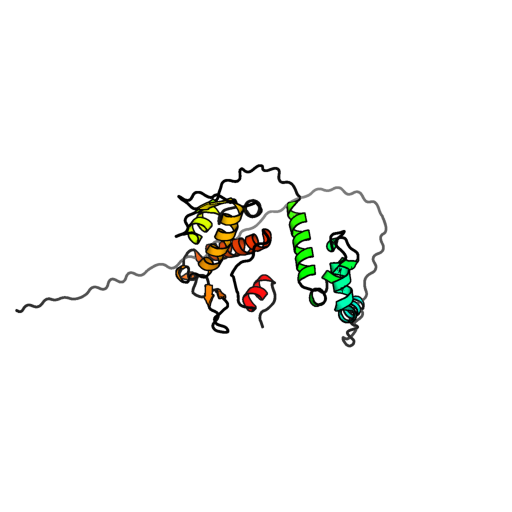116 ? 7.814 10.508 -5.743 1.00 86.06 116 GLN A N 1
ATOM 900 C CA . GLN A 1 116 ? 8.487 11.641 -5.096 1.00 86.06 116 GLN A CA 1
ATOM 901 C C . GLN A 1 116 ? 8.300 12.957 -5.865 1.00 86.06 116 GLN A C 1
ATOM 903 O O . GLN A 1 116 ? 8.076 13.996 -5.244 1.00 86.06 116 GLN A O 1
ATOM 908 N N . GLN A 1 117 ? 8.310 12.917 -7.201 1.00 85.00 117 GLN A N 1
ATOM 909 C CA . GLN A 1 117 ? 8.033 14.094 -8.034 1.00 85.00 117 GLN A CA 1
ATOM 910 C C . GLN A 1 117 ? 6.622 14.661 -7.796 1.00 85.00 117 GLN A C 1
ATOM 912 O O . GLN A 1 117 ? 6.426 15.874 -7.846 1.00 85.00 117 GLN A O 1
ATOM 917 N N . LEU A 1 118 ? 5.643 13.808 -7.468 1.00 81.00 118 LEU A N 1
ATOM 918 C CA . LEU A 1 118 ? 4.290 14.247 -7.105 1.00 81.00 118 LEU A CA 1
ATOM 919 C C . LEU A 1 118 ? 4.222 14.914 -5.719 1.00 81.00 118 LEU A C 1
ATOM 921 O O . LEU A 1 118 ? 3.264 15.639 -5.449 1.00 81.00 118 LEU A O 1
ATOM 925 N N . VAL A 1 119 ? 5.203 14.667 -4.844 1.00 74.38 119 VAL A N 1
ATOM 926 C CA . VAL A 1 119 ? 5.281 15.224 -3.478 1.00 74.38 119 VAL A CA 1
ATOM 927 C C . VAL A 1 119 ? 6.009 16.566 -3.452 1.00 74.38 119 VAL A C 1
ATOM 929 O O . VAL A 1 119 ? 5.652 17.436 -2.667 1.00 74.38 119 VAL A O 1
ATOM 932 N N . ALA A 1 120 ? 6.991 16.764 -4.335 1.00 60.34 120 ALA A N 1
ATOM 933 C CA . ALA A 1 120 ? 7.855 17.947 -4.369 1.00 60.34 120 ALA A CA 1
ATOM 934 C C . ALA A 1 120 ? 7.147 19.269 -4.737 1.00 60.34 120 ALA A C 1
ATOM 936 O O . ALA A 1 120 ? 7.805 20.303 -4.813 1.00 60.34 120 ALA A O 1
ATOM 937 N N . ARG A 1 121 ? 5.822 19.276 -4.952 1.00 56.31 121 ARG A N 1
ATOM 938 C CA . ARG A 1 121 ? 5.039 20.516 -5.048 1.00 56.31 121 ARG A CA 1
ATOM 939 C C . ARG A 1 121 ? 4.685 20.984 -3.634 1.00 56.31 121 ARG A C 1
ATOM 941 O O . ARG A 1 121 ? 3.790 20.389 -3.024 1.00 56.31 121 ARG A O 1
ATOM 948 N N . PRO A 1 122 ? 5.356 22.024 -3.108 1.00 51.38 122 PRO A N 1
ATOM 949 C CA . PRO A 1 122 ? 5.206 22.425 -1.724 1.00 51.38 122 PRO A CA 1
ATOM 950 C C . PRO A 1 122 ? 3.810 23.009 -1.546 1.00 51.38 122 PRO A C 1
ATOM 952 O O . PRO A 1 122 ? 3.539 24.147 -1.918 1.00 51.38 122 PRO A O 1
ATOM 955 N N . HIS A 1 123 ? 2.907 22.231 -0.964 1.00 54.28 123 HIS A N 1
ATOM 956 C CA . HIS A 1 123 ? 1.797 22.838 -0.254 1.00 54.28 123 HIS A CA 1
ATOM 957 C C . HIS A 1 123 ? 2.404 23.252 1.076 1.00 54.28 123 HIS A C 1
ATOM 959 O O . HIS A 1 123 ? 2.721 22.398 1.900 1.00 54.28 123 HIS A O 1
ATOM 965 N N . GLY A 1 124 ? 2.681 24.551 1.209 1.00 49.16 124 GLY A N 1
ATOM 966 C CA . GLY A 1 124 ? 3.297 25.197 2.369 1.00 49.16 124 GLY A CA 1
ATOM 967 C C . GLY A 1 124 ? 2.429 25.139 3.623 1.00 49.16 124 GLY A C 1
ATOM 968 O O . GLY A 1 124 ? 2.191 26.154 4.264 1.00 49.16 124 GLY A O 1
ATOM 969 N N . SER A 1 125 ? 1.940 23.957 3.974 1.00 51.72 125 SER A N 1
ATOM 970 C CA . SER A 1 125 ? 1.211 23.726 5.198 1.00 51.72 125 SER A CA 1
ATOM 971 C C . SER A 1 125 ? 2.166 23.085 6.188 1.00 51.72 125 SER A C 1
ATOM 973 O O . SER A 1 125 ? 2.428 21.885 6.152 1.00 51.72 125 SER A O 1
ATOM 975 N N . ARG A 1 126 ? 2.697 23.923 7.079 1.00 52.16 126 ARG A N 1
ATOM 976 C CA . ARG A 1 126 ? 3.197 23.511 8.393 1.00 52.16 126 ARG A CA 1
ATOM 977 C C . ARG A 1 126 ? 2.005 23.036 9.236 1.00 52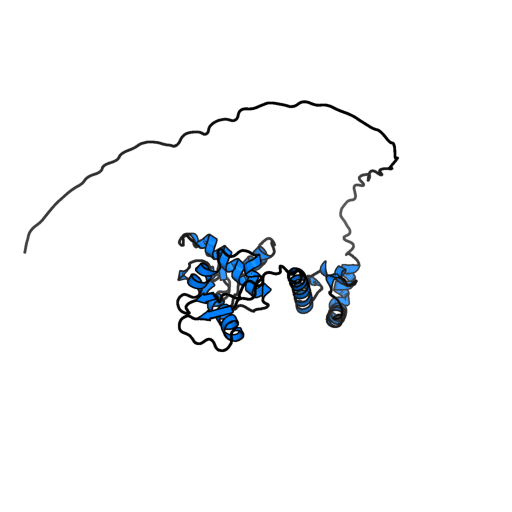.16 126 ARG A C 1
ATOM 979 O O . ARG A 1 126 ? 1.703 23.640 10.258 1.00 52.16 126 ARG A O 1
ATOM 986 N N . TYR A 1 127 ? 1.247 22.051 8.752 1.00 51.06 127 TYR A N 1
ATOM 987 C CA . TYR A 1 127 ? 0.276 21.391 9.607 1.00 51.06 127 TYR A CA 1
ATOM 988 C C . TYR A 1 127 ? 1.113 20.695 10.668 1.00 51.06 127 TYR A C 1
ATOM 990 O O . TYR A 1 127 ? 1.929 19.838 10.327 1.00 51.06 127 TYR A O 1
ATOM 998 N N . ASP A 1 128 ? 0.983 21.153 11.910 1.00 54.09 128 ASP A N 1
ATOM 999 C CA . ASP A 1 128 ? 1.606 20.497 13.047 1.00 54.09 128 ASP A CA 1
ATOM 1000 C C . ASP A 1 128 ? 1.282 19.005 12.965 1.00 54.09 128 ASP A C 1
ATOM 1002 O O . ASP A 1 128 ? 0.132 18.620 12.717 1.00 54.09 128 ASP A O 1
ATOM 1006 N N . ASP A 1 129 ? 2.327 18.193 13.112 1.00 65.00 129 ASP A N 1
ATOM 1007 C CA . ASP A 1 129 ? 2.325 16.734 13.128 1.00 65.00 129 ASP A CA 1
ATOM 1008 C C . ASP A 1 129 ? 1.522 16.227 14.341 1.00 65.00 129 ASP A C 1
ATOM 1010 O O . ASP A 1 129 ? 2.080 15.612 15.254 1.00 65.00 129 ASP A O 1
ATOM 1014 N N . GLU A 1 130 ? 0.215 16.518 14.402 1.00 83.75 130 GLU A N 1
ATOM 1015 C CA . GLU A 1 130 ? -0.630 16.055 15.494 1.00 83.75 130 GLU A CA 1
ATOM 1016 C C . GLU A 1 130 ? -0.546 14.525 15.514 1.00 83.75 130 GLU A C 1
ATOM 1018 O O . GLU A 1 130 ? -0.906 13.863 14.527 1.00 83.75 130 GLU A O 1
ATOM 1023 N N . PRO A 1 131 ? -0.025 13.947 16.608 1.00 90.19 131 PRO A N 1
ATOM 1024 C CA . PRO A 1 131 ? 0.199 12.524 16.663 1.00 90.19 131 PRO A CA 1
ATOM 1025 C C . PRO A 1 131 ? -1.137 11.791 16.592 1.00 90.19 131 PRO A C 1
ATOM 1027 O O . PRO A 1 131 ? -2.121 12.141 17.244 1.00 90.19 131 PRO A O 1
ATOM 1030 N N . ILE A 1 132 ? -1.157 10.717 15.817 1.00 94.06 132 ILE A N 1
ATOM 1031 C CA . ILE A 1 132 ? -2.274 9.786 15.764 1.00 94.06 132 ILE A CA 1
ATOM 1032 C C . ILE A 1 132 ? -2.179 8.923 17.023 1.00 94.06 132 ILE A C 1
ATOM 1034 O O . ILE A 1 132 ? -1.378 7.989 17.094 1.00 94.06 132 ILE A O 1
ATOM 1038 N N . ILE A 1 133 ? -2.963 9.302 18.033 1.00 95.06 133 ILE A N 1
ATOM 1039 C CA . ILE A 1 133 ? -3.035 8.621 19.327 1.00 95.06 133 ILE A CA 1
ATOM 1040 C C . ILE A 1 133 ? -4.050 7.477 19.247 1.00 95.06 133 ILE A C 1
ATOM 1042 O O . ILE A 1 133 ? -5.234 7.720 18.985 1.00 95.06 133 ILE A O 1
ATOM 1046 N N . ILE A 1 134 ? -3.594 6.250 19.493 1.00 97.06 134 ILE A N 1
ATOM 1047 C CA . ILE A 1 134 ? -4.367 5.005 19.331 1.00 97.06 134 ILE A CA 1
ATOM 1048 C C . ILE A 1 134 ? -4.043 4.007 20.449 1.00 97.06 134 ILE A C 1
ATOM 1050 O O . ILE A 1 134 ? -2.952 4.041 21.009 1.00 97.06 134 ILE A O 1
ATOM 1054 N N . SER A 1 135 ? -4.975 3.121 20.784 1.00 96.25 135 SER A N 1
ATOM 1055 C CA . SER A 1 135 ? -4.722 1.976 21.668 1.00 96.25 135 SER A CA 1
ATOM 1056 C C . SER A 1 135 ? -4.165 0.783 20.882 1.00 96.25 135 SER A C 1
ATOM 1058 O O . SER A 1 135 ? -4.371 0.675 19.668 1.00 96.25 135 SER A O 1
ATOM 1060 N N . ARG A 1 136 ? -3.449 -0.123 21.556 1.00 94.06 136 ARG A N 1
ATOM 1061 C CA . ARG A 1 136 ? -2.974 -1.372 20.933 1.00 94.06 136 ARG A CA 1
ATOM 1062 C C . ARG A 1 136 ? -4.120 -2.357 20.742 1.00 94.06 136 ARG A C 1
ATOM 1064 O O . ARG A 1 136 ? -4.184 -3.047 19.730 1.00 94.06 136 ARG A O 1
ATOM 1071 N N . GLU A 1 137 ? -5.035 -2.379 21.701 1.00 95.12 137 GLU A N 1
ATOM 1072 C CA . GLU A 1 137 ? -6.153 -3.312 21.802 1.00 95.12 137 GLU A CA 1
ATOM 1073 C C . GLU A 1 137 ? -7.218 -3.053 20.734 1.00 95.12 137 GLU A C 1
ATOM 1075 O O . GLU A 1 137 ? -7.887 -3.984 20.297 1.00 95.12 137 GLU A O 1
ATOM 1080 N N . ARG A 1 138 ? -7.377 -1.792 20.312 1.00 96.44 138 ARG A N 1
ATOM 1081 C CA . ARG A 1 138 ? -8.361 -1.359 19.307 1.00 96.44 138 ARG A CA 1
ATOM 1082 C C . ARG A 1 138 ? -7.696 -0.620 18.154 1.00 96.44 138 ARG A C 1
ATOM 1084 O O . ARG A 1 138 ? -8.201 0.387 17.653 1.00 96.44 138 ARG A O 1
ATOM 1091 N N . ILE A 1 139 ? -6.515 -1.087 17.751 1.00 97.75 139 ILE A N 1
ATOM 1092 C CA . ILE A 1 139 ? -5.670 -0.375 16.790 1.00 97.75 139 ILE A CA 1
ATOM 1093 C C . ILE A 1 139 ? -6.390 -0.113 15.462 1.00 97.75 139 ILE A C 1
ATOM 1095 O O . ILE A 1 139 ? -6.226 0.963 14.882 1.00 97.75 139 ILE A O 1
ATOM 1099 N N . PHE A 1 140 ? -7.222 -1.050 14.995 1.00 98.44 140 PHE A N 1
ATOM 1100 C CA . PHE A 1 140 ? -7.971 -0.896 13.752 1.00 98.44 140 PHE A CA 1
ATOM 1101 C C . PHE A 1 140 ? -9.064 0.163 13.877 1.00 98.44 140 PHE A C 1
ATOM 1103 O O . PHE A 1 140 ? -9.123 1.075 13.047 1.00 98.44 140 PHE A O 1
ATOM 1110 N N . GLU A 1 141 ? -9.906 0.085 14.908 1.00 98.19 141 GLU A N 1
ATOM 1111 C CA . GLU A 1 141 ? -11.007 1.025 15.114 1.00 98.19 141 GLU A CA 1
ATOM 1112 C C . GLU A 1 141 ? -10.510 2.430 15.428 1.00 98.19 141 GLU A C 1
ATOM 1114 O O . GLU A 1 141 ? -11.043 3.393 14.874 1.00 98.19 141 GLU A O 1
ATOM 1119 N N . ASP A 1 142 ? -9.473 2.561 16.254 1.00 98.31 142 ASP A N 1
ATOM 1120 C CA . ASP A 1 142 ? -8.901 3.858 16.610 1.00 98.31 142 ASP A CA 1
ATOM 1121 C C . ASP A 1 142 ? -8.232 4.504 15.389 1.00 98.31 142 ASP A C 1
ATOM 1123 O O . ASP A 1 142 ? -8.458 5.685 15.095 1.00 98.31 142 ASP A O 1
ATOM 1127 N N . SER A 1 143 ? -7.482 3.720 14.604 1.00 98.44 143 SER A N 1
ATOM 1128 C CA . SER A 1 143 ? -6.903 4.196 13.342 1.00 98.44 143 SER A CA 1
ATOM 1129 C C . SER A 1 143 ? -7.993 4.606 12.354 1.00 98.44 143 SER A C 1
ATOM 1131 O O . SER A 1 143 ? -7.902 5.671 11.738 1.00 98.44 143 SER A O 1
ATOM 1133 N N . TYR A 1 144 ? -9.054 3.804 12.220 1.00 98.56 144 TYR A N 1
ATOM 1134 C CA . TYR A 1 144 ? -10.200 4.141 11.384 1.00 98.56 144 TYR A CA 1
ATOM 1135 C C . TYR A 1 144 ? -10.833 5.457 11.844 1.00 98.56 144 TYR A C 1
ATOM 1137 O O . TYR A 1 144 ? -10.969 6.380 11.039 1.00 98.56 144 TYR A O 1
ATOM 1145 N N . ALA A 1 145 ? -11.162 5.591 13.130 1.00 98.00 145 ALA A N 1
ATOM 1146 C CA . ALA A 1 145 ? -11.807 6.773 13.695 1.00 98.00 145 ALA A CA 1
ATOM 1147 C C . ALA A 1 145 ? -11.015 8.057 13.403 1.00 98.00 145 ALA A C 1
ATOM 1149 O O . ALA A 1 145 ? -11.603 9.058 12.989 1.00 98.00 145 ALA A O 1
ATOM 1150 N N . ARG A 1 146 ? -9.682 8.009 13.525 1.00 96.81 146 ARG A N 1
ATOM 1151 C CA . ARG A 1 146 ? -8.790 9.159 13.303 1.00 96.81 146 ARG A CA 1
ATOM 1152 C C . ARG A 1 146 ? -8.525 9.477 11.830 1.00 96.81 146 ARG A C 1
ATOM 1154 O O . ARG A 1 146 ? -8.304 10.640 11.489 1.00 96.81 146 ARG A O 1
ATOM 1161 N N . LEU A 1 147 ? -8.516 8.474 10.950 1.00 97.25 147 LEU A N 1
ATOM 1162 C CA . LEU A 1 147 ? -7.951 8.619 9.602 1.00 97.25 147 LEU A CA 1
ATOM 1163 C C . LEU A 1 147 ? -8.963 8.484 8.457 1.00 97.25 147 LEU A C 1
ATOM 1165 O O . LEU A 1 147 ? -8.718 9.015 7.370 1.00 97.25 147 LEU A O 1
ATOM 1169 N N . HIS A 1 148 ? -10.100 7.806 8.645 1.00 97.38 148 HIS A N 1
ATOM 1170 C CA . HIS A 1 148 ? -10.992 7.475 7.522 1.00 97.38 148 HIS A CA 1
ATOM 1171 C C . HIS A 1 148 ? -11.572 8.708 6.811 1.00 97.38 148 HIS A C 1
ATOM 1173 O O . HIS A 1 148 ? -11.746 8.679 5.592 1.00 97.38 148 HIS A O 1
ATOM 1179 N N . ARG A 1 149 ? -11.813 9.806 7.545 1.00 96.12 149 ARG A N 1
ATOM 1180 C CA . ARG A 1 149 ? -12.348 11.072 7.002 1.00 96.12 149 ARG A CA 1
ATOM 1181 C C . ARG A 1 149 ? -11.283 12.022 6.469 1.00 96.12 149 ARG A C 1
ATOM 1183 O O . ARG A 1 149 ? -11.634 12.966 5.769 1.00 96.12 149 ARG A O 1
ATOM 1190 N N . LYS A 1 150 ? -10.001 11.777 6.761 1.00 94.44 150 LYS A N 1
ATOM 1191 C CA . LYS A 1 150 ? -8.908 12.634 6.288 1.00 94.44 150 LYS A CA 1
ATOM 1192 C C . LYS A 1 150 ? -8.862 12.674 4.758 1.00 94.44 150 LYS A C 1
ATOM 1194 O O . LYS A 1 150 ? -9.203 11.696 4.076 1.00 94.44 150 LYS A O 1
ATOM 1199 N N . SER A 1 151 ? -8.460 13.816 4.215 1.00 93.25 151 SER A N 1
ATOM 1200 C CA . SER A 1 151 ? -8.383 14.043 2.773 1.00 93.25 151 SER A CA 1
ATOM 1201 C C . SER A 1 151 ? -7.199 13.287 2.147 1.00 93.25 151 SER A C 1
ATOM 1203 O O . SER A 1 151 ? -6.252 12.929 2.849 1.00 93.25 151 SER A O 1
ATOM 1205 N N . PRO A 1 152 ? -7.191 13.032 0.825 1.00 91.38 152 PRO A N 1
ATOM 1206 C CA . PRO A 1 152 ? -6.033 12.424 0.168 1.00 91.38 152 PRO A CA 1
ATOM 1207 C C . PRO A 1 152 ? -4.724 13.205 0.360 1.00 91.38 152 PRO A C 1
ATOM 1209 O O . PRO A 1 152 ? -3.664 12.586 0.377 1.00 91.38 152 PRO A O 1
ATOM 1212 N N . SER A 1 153 ? -4.777 14.535 0.505 1.00 88.56 153 SER A N 1
ATOM 1213 C CA . SER A 1 153 ? -3.612 15.360 0.850 1.00 88.56 153 SER A CA 1
ATOM 1214 C C . SER A 1 153 ? -3.109 15.067 2.260 1.00 88.56 153 SER A C 1
ATOM 1216 O O . SER A 1 153 ? -1.917 14.843 2.427 1.00 88.56 153 SER A O 1
ATOM 1218 N N . ASP A 1 154 ? -4.000 14.941 3.245 1.00 89.75 154 ASP A N 1
ATOM 1219 C CA . ASP A 1 154 ? -3.600 14.625 4.623 1.00 89.75 154 ASP A CA 1
ATOM 1220 C C . ASP A 1 154 ? -2.920 13.256 4.724 1.00 89.75 154 ASP A C 1
ATOM 1222 O O . ASP A 1 154 ? -1.955 13.074 5.459 1.00 89.75 154 ASP A O 1
ATOM 1226 N N . TRP A 1 155 ? -3.394 12.279 3.946 1.00 92.94 155 TRP A N 1
ATOM 1227 C CA . TRP A 1 155 ? -2.793 10.945 3.877 1.00 92.94 155 TRP A CA 1
ATOM 1228 C C . TRP A 1 155 ? -1.386 10.947 3.256 1.00 92.94 155 TRP A C 1
ATOM 1230 O O . TRP A 1 155 ? -0.622 10.005 3.467 1.00 92.94 155 TRP A O 1
ATOM 1240 N N . LYS A 1 156 ? -1.010 11.989 2.505 1.00 89.69 156 LYS A N 1
ATOM 1241 C CA . LYS A 1 156 ? 0.347 12.144 1.958 1.00 89.69 156 LYS A CA 1
ATOM 1242 C C . LYS A 1 156 ? 1.342 12.690 2.982 1.00 89.69 156 LYS A C 1
ATOM 1244 O O . LYS A 1 156 ? 2.544 12.553 2.754 1.00 89.69 156 LYS A O 1
ATOM 1249 N N . HIS A 1 157 ? 0.874 13.261 4.092 1.00 88.00 157 HIS A N 1
ATOM 1250 C CA . HIS A 1 157 ? 1.744 13.721 5.171 1.00 88.00 157 HIS A CA 1
ATOM 1251 C C . HIS A 1 157 ? 2.404 12.550 5.905 1.00 88.00 157 HIS A C 1
ATOM 1253 O O . HIS A 1 157 ? 1.962 11.396 5.835 1.00 88.00 157 HIS A O 1
ATOM 1259 N N . LYS A 1 158 ? 3.502 12.843 6.603 1.00 89.81 158 LYS A N 1
ATOM 1260 C CA . LYS A 1 158 ? 4.159 11.869 7.471 1.00 89.81 158 LYS A CA 1
ATOM 1261 C C . LYS A 1 158 ? 3.260 11.617 8.680 1.00 89.81 158 LYS A C 1
ATOM 1263 O O . LYS A 1 158 ? 2.766 12.551 9.292 1.00 89.81 158 LYS A O 1
ATOM 1268 N N . PHE A 1 159 ? 3.032 10.352 9.013 1.00 92.94 159 PHE A N 1
ATOM 1269 C CA . PHE A 1 159 ? 2.280 9.998 10.213 1.00 92.94 159 PHE A CA 1
ATOM 1270 C C . PHE A 1 159 ? 3.229 9.878 11.403 1.00 92.94 159 PHE A C 1
ATOM 1272 O O . PHE A 1 159 ? 4.262 9.210 11.314 1.00 92.94 159 PHE A O 1
ATOM 1279 N N . VAL A 1 160 ? 2.856 10.506 12.515 1.00 92.69 160 VAL A N 1
ATOM 1280 C CA . VAL A 1 160 ? 3.468 10.302 13.830 1.00 92.69 160 VAL A CA 1
ATOM 1281 C C . VAL A 1 160 ? 2.482 9.490 14.657 1.00 92.69 160 VAL A C 1
ATOM 1283 O O . VAL A 1 160 ? 1.353 9.923 14.861 1.00 92.69 160 VAL A O 1
ATOM 1286 N N . ILE A 1 161 ? 2.886 8.299 15.094 1.00 94.94 161 ILE A N 1
ATOM 1287 C CA . ILE A 1 161 ? 2.042 7.408 15.899 1.00 94.94 161 ILE A CA 1
ATOM 1288 C C . ILE A 1 161 ? 2.426 7.546 17.369 1.00 94.94 161 ILE A C 1
ATOM 1290 O O . ILE A 1 161 ? 3.614 7.617 17.690 1.00 94.94 161 ILE A O 1
ATOM 1294 N N . ARG A 1 162 ? 1.428 7.550 18.255 1.00 94.44 162 ARG A N 1
ATOM 1295 C CA . ARG A 1 162 ? 1.615 7.384 19.700 1.00 94.44 162 ARG A CA 1
ATOM 1296 C C . ARG A 1 162 ? 0.618 6.360 20.224 1.00 94.44 162 ARG A C 1
ATOM 1298 O O . ARG A 1 162 ? -0.577 6.483 19.959 1.00 94.44 162 ARG A O 1
ATOM 1305 N N . PHE A 1 163 ? 1.101 5.378 20.974 1.00 95.44 163 PHE A N 1
ATOM 1306 C CA . PHE A 1 163 ? 0.213 4.483 21.704 1.00 95.44 163 PHE A CA 1
ATOM 1307 C C . PHE A 1 163 ? -0.242 5.150 23.003 1.00 95.44 163 PHE A C 1
ATOM 1309 O O . PHE A 1 163 ? 0.513 5.890 23.637 1.00 95.44 163 PHE A O 1
ATOM 1316 N N . GLN A 1 164 ? -1.513 4.968 23.350 1.00 94.31 164 GLN A N 1
ATOM 1317 C CA . GLN A 1 164 ? -2.081 5.515 24.580 1.00 94.31 164 GLN A CA 1
ATOM 1318 C C . GLN A 1 164 ? -1.361 4.939 25.801 1.00 94.31 164 GLN A C 1
ATOM 1320 O O . GLN A 1 164 ? -1.103 3.744 25.854 1.00 94.31 164 GLN A O 1
ATOM 1325 N N . ASN A 1 165 ? -1.085 5.790 26.792 1.00 88.88 165 ASN A N 1
ATOM 1326 C CA . ASN A 1 165 ? -0.438 5.415 28.057 1.00 88.88 165 ASN A CA 1
ATOM 1327 C C . ASN A 1 165 ? 0.962 4.784 27.910 1.00 88.88 165 ASN A C 1
ATOM 1329 O O . ASN A 1 165 ? 1.437 4.132 28.836 1.00 88.88 165 ASN A O 1
ATOM 1333 N N . GLU A 1 166 ? 1.636 5.000 26.778 1.00 86.31 166 GLU A N 1
ATOM 1334 C CA . GLU A 1 166 ? 2.985 4.497 26.520 1.00 86.31 166 GLU A CA 1
ATOM 1335 C C . GLU A 1 166 ? 3.958 5.644 26.239 1.00 86.31 166 GLU A C 1
ATOM 1337 O O . GLU A 1 166 ? 3.680 6.549 25.444 1.00 86.31 166 GLU A O 1
ATOM 1342 N N . GLU A 1 167 ? 5.138 5.588 26.857 1.00 78.69 167 GLU A N 1
ATOM 1343 C CA . GLU A 1 167 ? 6.234 6.492 26.522 1.00 78.69 167 GLU A CA 1
ATOM 1344 C C . GLU A 1 167 ? 6.887 6.048 25.209 1.00 78.69 167 GLU A C 1
ATOM 1346 O O . GLU A 1 167 ? 7.667 5.100 25.130 1.00 78.69 167 GLU A O 1
ATOM 1351 N N . GLY A 1 168 ? 6.533 6.744 24.133 1.00 75.12 168 GLY A N 1
ATOM 1352 C CA . GLY A 1 168 ? 7.092 6.511 22.812 1.00 75.12 168 GLY A CA 1
ATOM 1353 C C . GLY A 1 168 ? 8.486 7.112 22.650 1.00 75.12 168 GLY A C 1
ATOM 1354 O O . GLY A 1 168 ? 8.597 8.316 22.433 1.00 75.12 168 GLY A O 1
ATOM 1355 N N . GLN A 1 169 ? 9.538 6.290 22.690 1.00 71.00 169 GLN A N 1
ATOM 1356 C CA . GLN A 1 169 ? 10.917 6.790 22.593 1.00 71.00 169 GLN A CA 1
ATOM 1357 C C . GLN A 1 169 ? 11.404 7.011 21.146 1.00 71.00 169 GLN A C 1
ATOM 1359 O O . GLN A 1 169 ? 12.119 7.975 20.883 1.00 71.00 169 GLN A O 1
ATOM 1364 N N . ASP A 1 170 ? 10.990 6.165 20.191 1.00 86.19 170 ASP A N 1
ATOM 1365 C CA . ASP A 1 170 ? 11.335 6.299 18.764 1.00 86.19 170 ASP A CA 1
ATOM 1366 C C . ASP A 1 170 ? 10.082 6.338 17.875 1.00 86.19 170 ASP A C 1
ATOM 1368 O O . ASP A 1 170 ? 9.452 5.314 17.598 1.00 86.19 170 ASP A O 1
ATOM 1372 N N . ALA A 1 171 ? 9.760 7.521 17.344 1.00 85.81 171 ALA A N 1
ATOM 1373 C CA . ALA A 1 171 ? 8.647 7.715 16.413 1.00 85.81 171 ALA A CA 1
ATOM 1374 C C . ALA A 1 171 ? 8.754 6.831 15.152 1.00 85.81 171 ALA A C 1
ATOM 1376 O O . ALA A 1 171 ? 7.738 6.427 14.580 1.00 85.81 171 ALA A O 1
ATOM 1377 N N . GLY A 1 172 ? 9.976 6.514 14.703 1.00 88.31 172 GLY A N 1
ATOM 1378 C CA . GLY A 1 172 ? 10.208 5.625 13.567 1.00 88.31 172 GLY A CA 1
ATOM 1379 C C . GLY A 1 172 ? 9.862 4.168 13.879 1.00 88.31 172 GLY A C 1
ATOM 1380 O O . GLY A 1 172 ? 9.289 3.482 13.027 1.00 88.31 172 GLY A O 1
ATOM 1381 N N . GLY A 1 173 ? 10.202 3.698 15.079 1.00 92.94 173 GLY A N 1
ATOM 1382 C CA . GLY A 1 173 ? 9.829 2.392 15.623 1.00 92.94 173 GLY A CA 1
ATOM 1383 C C . GLY A 1 173 ? 8.317 2.232 15.745 1.00 92.94 173 GLY A C 1
ATOM 1384 O O . GLY A 1 173 ? 7.761 1.303 15.161 1.00 92.94 173 GLY A O 1
ATOM 1385 N N . LEU A 1 174 ? 7.644 3.199 16.373 1.00 94.31 174 LEU A N 1
ATOM 1386 C CA . LEU A 1 174 ? 6.187 3.177 16.566 1.00 94.31 174 LEU A CA 1
ATOM 1387 C C . LEU A 1 174 ? 5.413 3.154 15.246 1.00 94.31 174 LEU A C 1
ATOM 1389 O O . LEU A 1 174 ? 4.440 2.419 15.100 1.00 94.31 174 LEU A O 1
ATOM 1393 N N . LEU A 1 175 ? 5.866 3.911 14.241 1.00 95.62 175 LEU A N 1
ATOM 1394 C CA . LEU A 1 175 ? 5.246 3.875 12.916 1.00 95.62 175 LEU A CA 1
ATOM 1395 C C . LEU A 1 175 ? 5.395 2.497 12.251 1.00 95.62 175 LEU A C 1
ATOM 1397 O O . LEU A 1 175 ? 4.459 2.022 11.611 1.00 95.62 175 LEU A O 1
ATOM 1401 N N . ARG A 1 176 ? 6.567 1.851 12.367 1.00 95.75 176 ARG A N 1
ATOM 1402 C CA . ARG A 1 176 ? 6.775 0.492 11.828 1.00 95.75 176 ARG A CA 1
ATOM 1403 C C . ARG A 1 176 ? 5.872 -0.518 12.533 1.00 95.75 176 ARG A C 1
ATOM 1405 O O . ARG A 1 176 ? 5.270 -1.351 11.863 1.00 95.75 176 ARG A O 1
ATOM 1412 N N . GLU A 1 177 ? 5.769 -0.414 13.851 1.00 95.94 177 GLU A N 1
ATOM 1413 C CA . GLU A 1 177 ? 4.910 -1.270 14.661 1.00 95.94 177 GLU A CA 1
ATOM 1414 C C . GLU A 1 177 ? 3.428 -1.095 14.310 1.00 95.94 177 GLU A C 1
ATOM 1416 O O . GLU A 1 177 ? 2.728 -2.084 14.109 1.00 95.94 177 GLU A O 1
ATOM 1421 N N . TRP A 1 178 ? 2.962 0.141 14.123 1.00 97.62 178 TRP A N 1
ATOM 1422 C CA . TRP A 1 178 ? 1.598 0.409 13.672 1.00 97.62 178 TRP A CA 1
ATOM 1423 C C . TRP A 1 178 ? 1.269 -0.290 12.351 1.00 97.62 178 TRP A C 1
ATOM 1425 O O . TRP A 1 178 ? 0.238 -0.951 12.249 1.00 97.62 178 TRP A O 1
ATOM 1435 N N . TYR A 1 179 ? 2.155 -0.201 11.351 1.00 98.50 179 TYR A N 1
ATOM 1436 C CA . TYR A 1 179 ? 1.967 -0.905 10.079 1.00 98.50 179 TYR A CA 1
ATOM 1437 C C . TYR A 1 179 ? 1.889 -2.426 10.260 1.00 98.50 179 TYR A C 1
ATOM 1439 O O . TYR A 1 179 ? 1.052 -3.064 9.621 1.00 98.50 179 TYR A O 1
ATOM 1447 N N . LEU A 1 180 ? 2.728 -2.994 11.132 1.00 97.56 180 LEU A N 1
ATOM 1448 C CA . LEU A 1 180 ? 2.733 -4.423 11.438 1.00 97.56 180 LEU A CA 1
ATOM 1449 C C . LEU A 1 180 ? 1.406 -4.861 12.069 1.00 97.56 180 LEU A C 1
ATOM 1451 O O . LEU A 1 180 ? 0.737 -5.750 11.544 1.00 97.56 180 LEU A O 1
ATOM 1455 N N . LEU A 1 181 ? 0.997 -4.209 13.156 1.00 97.81 181 LEU A N 1
ATOM 1456 C CA . LEU A 1 181 ? -0.227 -4.536 13.886 1.00 97.81 181 LEU A CA 1
ATOM 1457 C C . LEU A 1 181 ? -1.476 -4.335 13.015 1.00 97.81 181 LEU A C 1
ATOM 1459 O O . L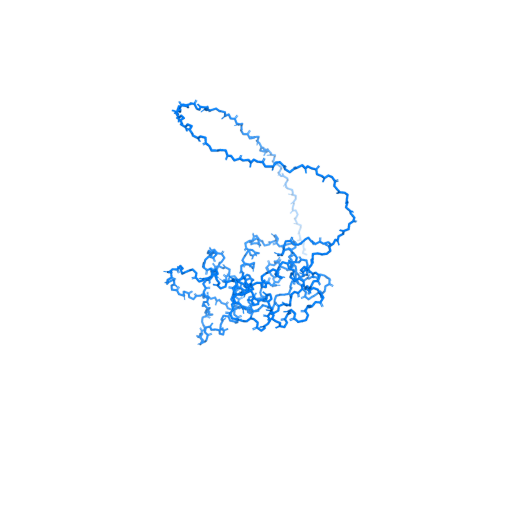EU A 1 181 ? -2.301 -5.240 12.902 1.00 97.81 181 LEU A O 1
ATOM 1463 N N . MET A 1 182 ? -1.567 -3.210 12.299 1.00 98.44 182 MET A N 1
ATOM 1464 C CA . MET A 1 182 ? -2.660 -2.965 11.354 1.00 98.44 182 MET A CA 1
ATOM 1465 C C . MET A 1 182 ? -2.724 -4.027 10.255 1.00 98.44 182 MET A C 1
ATOM 1467 O O . MET A 1 182 ? -3.816 -4.474 9.915 1.00 98.44 182 MET A O 1
ATOM 1471 N N . SER A 1 183 ? -1.580 -4.459 9.706 1.00 98.00 183 SER A N 1
ATOM 1472 C CA . SER A 1 183 ? -1.551 -5.470 8.636 1.00 98.00 183 SER A CA 1
ATOM 1473 C C . SER A 1 183 ? -2.127 -6.825 9.054 1.00 98.00 183 SER A C 1
ATOM 1475 O O . SER A 1 183 ? -2.632 -7.555 8.202 1.00 98.00 183 SER A O 1
ATOM 1477 N N . ARG A 1 184 ? -2.114 -7.126 10.357 1.00 96.56 184 ARG A N 1
ATOM 1478 C CA . ARG A 1 184 ? -2.764 -8.304 10.942 1.00 96.56 184 ARG A CA 1
ATOM 1479 C C . ARG A 1 184 ? -4.249 -8.050 11.178 1.00 96.56 184 ARG A C 1
ATOM 1481 O O . ARG A 1 184 ? -5.079 -8.849 10.752 1.00 96.56 184 ARG A O 1
ATOM 1488 N N . GLU A 1 185 ? -4.590 -6.907 11.771 1.00 97.88 185 GLU A N 1
ATOM 1489 C CA . GLU A 1 185 ? -5.978 -6.582 12.110 1.00 97.88 185 GLU A CA 1
ATOM 1490 C C . GLU A 1 185 ? -6.899 -6.427 10.898 1.00 97.88 185 GLU A C 1
ATOM 1492 O O . GLU A 1 185 ? -8.078 -6.765 10.995 1.00 97.88 185 GLU A O 1
ATOM 1497 N N . ILE A 1 186 ? -6.402 -6.003 9.726 1.00 97.94 186 ILE A N 1
ATOM 1498 C CA . ILE A 1 186 ? -7.266 -5.945 8.532 1.00 97.94 186 ILE A CA 1
ATOM 1499 C C . ILE A 1 186 ? -7.843 -7.319 8.147 1.00 97.94 186 ILE A C 1
ATOM 1501 O O . ILE A 1 186 ? -8.855 -7.377 7.450 1.00 97.94 186 ILE A O 1
ATOM 1505 N N . PHE A 1 187 ? -7.208 -8.414 8.577 1.00 97.94 187 PHE A N 1
ATOM 1506 C CA . PHE A 1 187 ? -7.645 -9.789 8.332 1.00 97.94 187 PHE A CA 1
ATOM 1507 C C . PHE A 1 187 ? -8.330 -10.439 9.533 1.00 97.94 187 PHE A C 1
ATOM 1509 O O . PHE A 1 187 ? -8.698 -11.612 9.454 1.00 97.94 187 PHE A O 1
ATOM 1516 N N . ASN A 1 188 ? -8.538 -9.698 10.623 1.00 97.25 188 ASN A N 1
ATOM 1517 C CA . ASN A 1 188 ? -9.248 -10.203 11.784 1.00 97.25 188 ASN A CA 1
ATOM 1518 C C . ASN A 1 188 ? -10.693 -10.584 11.380 1.00 97.25 188 ASN A C 1
ATOM 1520 O O . ASN A 1 188 ? -11.443 -9.736 10.874 1.00 97.25 188 ASN A O 1
ATOM 1524 N N . PRO A 1 189 ? -11.105 -11.854 11.575 1.00 96.75 189 PRO A N 1
ATOM 1525 C CA . PRO A 1 189 ? -12.410 -12.341 11.136 1.00 96.75 189 PRO A CA 1
ATOM 1526 C C . PRO A 1 189 ? -13.576 -11.615 11.815 1.00 96.75 189 PRO A C 1
ATOM 1528 O O . PRO A 1 189 ? -14.658 -11.553 11.232 1.00 96.75 189 PRO A O 1
ATOM 1531 N N . ASN A 1 190 ? -13.356 -10.991 12.978 1.00 96.81 190 ASN A N 1
AT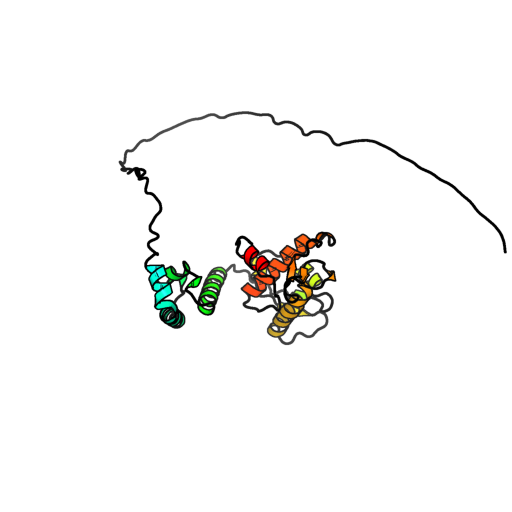OM 1532 C CA . ASN A 1 190 ? -14.381 -10.229 13.692 1.00 96.81 190 ASN A CA 1
ATOM 1533 C C . ASN A 1 190 ? -14.898 -9.025 12.887 1.00 96.81 190 ASN A C 1
ATOM 1535 O O . ASN A 1 190 ? -16.065 -8.663 13.019 1.00 96.81 190 ASN A O 1
ATOM 1539 N N . TYR A 1 191 ? -14.090 -8.437 11.995 1.00 96.88 191 TYR A N 1
ATOM 1540 C CA . TYR A 1 191 ? -14.561 -7.352 11.121 1.00 96.88 191 TYR A CA 1
ATOM 1541 C C . TYR A 1 191 ? -15.317 -7.847 9.885 1.00 96.88 191 TYR A C 1
ATOM 1543 O O . TYR A 1 191 ? -15.932 -7.037 9.187 1.00 96.88 191 TYR A O 1
ATOM 1551 N N . CYS A 1 192 ? -15.258 -9.152 9.593 1.00 97.44 192 CYS A N 1
ATOM 1552 C CA . CYS A 1 192 ? -15.881 -9.798 8.437 1.00 97.44 192 CYS A CA 1
ATOM 1553 C C . CYS A 1 192 ? -15.473 -9.214 7.068 1.00 97.44 192 CYS A C 1
ATOM 1555 O O . CYS A 1 192 ? -16.187 -9.420 6.089 1.00 97.44 192 CYS A O 1
ATOM 1557 N N . LEU A 1 193 ? -14.337 -8.514 6.958 1.00 98.19 193 LEU A N 1
ATOM 1558 C CA . LEU A 1 193 ? -13.924 -7.828 5.722 1.00 98.19 193 LEU A CA 1
ATOM 1559 C C . LEU A 1 193 ? -13.306 -8.778 4.696 1.00 98.19 193 LEU A C 1
ATOM 1561 O O . LEU A 1 193 ? -13.692 -8.799 3.526 1.00 98.19 193 LEU A O 1
ATOM 1565 N N . PHE A 1 194 ? -12.345 -9.579 5.135 1.00 98.31 194 PHE A N 1
ATOM 1566 C CA . PHE A 1 194 ? -11.626 -10.520 4.290 1.00 98.31 194 PHE A CA 1
ATOM 1567 C C . PHE A 1 194 ? -11.808 -11.934 4.818 1.00 98.31 194 PHE A C 1
ATOM 1569 O O . PHE A 1 194 ? -12.149 -12.151 5.978 1.00 98.31 194 PHE A O 1
ATOM 1576 N N . ARG A 1 195 ? -11.580 -12.905 3.942 1.00 97.12 195 ARG A N 1
ATOM 1577 C CA . ARG A 1 195 ? -11.542 -14.322 4.286 1.00 97.12 195 ARG A CA 1
ATOM 1578 C C . ARG A 1 195 ? -10.329 -14.975 3.652 1.00 97.12 195 ARG A C 1
ATOM 1580 O O . ARG A 1 195 ? -9.864 -14.537 2.597 1.00 97.12 195 ARG A O 1
ATOM 1587 N N . VAL A 1 196 ? -9.871 -16.051 4.273 1.00 97.44 196 VAL A N 1
ATOM 1588 C CA . VAL A 1 196 ? -8.834 -16.911 3.709 1.00 97.44 196 VAL A CA 1
ATOM 1589 C C . VAL A 1 196 ? -9.337 -17.521 2.396 1.00 97.44 196 VAL A C 1
ATOM 1591 O O . VAL A 1 196 ? -10.488 -17.951 2.281 1.00 97.44 196 VAL A O 1
ATOM 1594 N N . SER A 1 197 ? -8.474 -17.531 1.387 1.00 95.50 197 SER A N 1
ATOM 1595 C CA . SER A 1 197 ? -8.724 -18.136 0.087 1.00 95.50 197 SER A CA 1
ATOM 1596 C C . SER A 1 197 ? -8.847 -19.656 0.222 1.00 95.50 197 SER A C 1
ATOM 1598 O O . SER A 1 197 ? -7.919 -20.298 0.724 1.00 95.50 197 SER A O 1
ATOM 1600 N N . PRO A 1 198 ? -9.930 -20.273 -0.285 1.00 89.50 198 PRO A N 1
ATOM 1601 C CA . PRO A 1 198 ? -10.047 -21.730 -0.313 1.00 89.50 198 PRO A CA 1
ATOM 1602 C C . PRO A 1 198 ? -8.963 -22.417 -1.156 1.00 89.50 198 PRO A C 1
ATOM 1604 O O . PRO A 1 198 ? -8.707 -23.600 -0.957 1.00 89.50 198 PRO A O 1
ATOM 1607 N N . ALA A 1 199 ? -8.343 -21.690 -2.095 1.00 89.38 199 ALA A N 1
ATOM 1608 C CA . ALA A 1 199 ? -7.415 -22.250 -3.074 1.00 89.38 199 ALA A CA 1
ATOM 1609 C C . ALA A 1 199 ? -6.023 -22.567 -2.502 1.00 89.38 199 ALA A C 1
ATOM 1611 O O . ALA A 1 199 ? -5.418 -23.552 -2.908 1.00 89.38 199 ALA A O 1
ATOM 1612 N N . ASP A 1 200 ? -5.507 -21.741 -1.587 1.00 87.88 200 ASP A N 1
ATOM 1613 C CA . ASP A 1 200 ? -4.132 -21.869 -1.075 1.00 87.88 200 ASP A CA 1
ATOM 1614 C C . ASP A 1 200 ? -4.006 -21.709 0.446 1.00 87.88 200 ASP A C 1
ATOM 1616 O O . ASP A 1 200 ? -2.929 -21.940 0.988 1.00 87.88 200 ASP A O 1
ATOM 1620 N N . ARG A 1 201 ? -5.091 -21.353 1.150 1.00 87.88 201 ARG A N 1
ATOM 1621 C CA . ARG A 1 201 ? -5.173 -21.196 2.616 1.00 87.88 201 ARG A CA 1
ATOM 1622 C C . ARG A 1 201 ? -4.180 -20.216 3.258 1.00 87.88 201 ARG A C 1
ATOM 1624 O O . ARG A 1 201 ? -4.178 -20.083 4.477 1.00 87.88 201 ARG A O 1
ATOM 1631 N N . VAL A 1 202 ? -3.379 -19.511 2.464 1.00 92.56 202 VAL A N 1
ATOM 1632 C CA . VAL A 1 202 ? -2.359 -18.555 2.931 1.00 92.56 202 VAL A CA 1
ATOM 1633 C C . VAL A 1 202 ? -2.603 -17.143 2.410 1.00 92.56 202 VAL A C 1
ATOM 1635 O O . VAL A 1 202 ? -2.013 -16.191 2.915 1.00 92.56 202 VAL A O 1
ATOM 1638 N N . THR A 1 203 ? -3.477 -16.987 1.412 1.00 97.19 203 THR A N 1
ATOM 1639 C CA . THR A 1 203 ? -3.864 -15.679 0.879 1.00 97.19 203 THR A CA 1
ATOM 1640 C C . THR A 1 203 ? -5.277 -15.290 1.288 1.00 97.19 203 THR A C 1
ATOM 1642 O O . THR A 1 203 ? -6.110 -16.134 1.612 1.00 97.19 203 THR A O 1
ATOM 1645 N N . TYR A 1 204 ? -5.567 -13.992 1.232 1.00 98.25 204 TYR A N 1
ATOM 1646 C CA . TYR A 1 204 ? -6.867 -13.425 1.568 1.00 98.25 204 TYR A CA 1
ATOM 1647 C C . TYR A 1 204 ? -7.588 -12.860 0.340 1.00 98.25 204 TYR A C 1
ATOM 1649 O O . TYR A 1 204 ? -6.986 -12.393 -0.634 1.00 98.25 204 TYR A O 1
ATOM 1657 N N . THR A 1 205 ? -8.915 -12.886 0.388 1.00 97.50 205 THR A N 1
ATOM 1658 C CA . THR A 1 205 ? -9.803 -12.238 -0.584 1.00 97.50 205 THR A CA 1
ATOM 1659 C C . THR A 1 205 ? -10.962 -11.555 0.134 1.00 97.50 205 THR A C 1
ATOM 1661 O O . THR A 1 205 ? -11.172 -11.779 1.326 1.00 97.50 205 THR A O 1
ATOM 1664 N N . ILE A 1 206 ? -11.711 -10.707 -0.572 1.00 98.06 206 ILE A N 1
ATOM 1665 C CA . ILE A 1 206 ? -12.892 -10.035 -0.017 1.00 98.06 206 ILE A CA 1
ATOM 1666 C C . ILE A 1 206 ? -13.889 -11.090 0.466 1.00 98.06 206 ILE A C 1
ATOM 1668 O O . ILE A 1 206 ? -14.177 -12.067 -0.233 1.00 98.06 206 ILE A O 1
ATOM 1672 N N . ASN A 1 207 ? -14.425 -10.888 1.667 1.00 98.19 207 ASN A N 1
ATOM 1673 C CA . ASN A 1 207 ? -15.511 -11.706 2.168 1.00 98.19 207 ASN A CA 1
ATOM 1674 C C . ASN A 1 207 ? -16.835 -11.268 1.505 1.00 98.19 207 ASN A C 1
ATOM 1676 O O . ASN A 1 207 ? -17.276 -10.133 1.726 1.00 98.19 207 ASN A O 1
ATOM 1680 N N . PRO A 1 208 ? -17.504 -12.135 0.719 1.00 97.56 208 PRO A N 1
ATOM 1681 C CA . PRO A 1 208 ? -18.800 -11.805 0.123 1.00 97.56 208 PRO A CA 1
ATOM 1682 C C . PRO A 1 208 ? -19.880 -11.541 1.182 1.00 97.56 208 PRO A C 1
ATOM 1684 O O . PRO A 1 208 ? -20.814 -10.793 0.921 1.00 97.56 208 PRO A O 1
ATOM 1687 N N . SER A 1 209 ? -19.720 -12.079 2.394 1.00 98.12 209 SER A N 1
ATOM 1688 C CA . SER A 1 209 ? -20.623 -11.852 3.529 1.00 98.12 209 SER A CA 1
ATOM 1689 C C . SER A 1 209 ? -20.247 -10.633 4.378 1.00 98.12 209 SER A C 1
ATOM 1691 O O . SER A 1 209 ? -20.737 -10.480 5.493 1.00 98.12 209 SER A O 1
ATOM 1693 N N . SER A 1 210 ? -19.383 -9.745 3.874 1.00 98.50 210 SER A N 1
ATOM 1694 C CA . SER A 1 210 ? -18.955 -8.544 4.608 1.00 98.50 210 SER A CA 1
ATOM 1695 C C . SER A 1 210 ? -20.098 -7.590 4.959 1.00 98.50 210 SER A C 1
ATOM 1697 O O . SER A 1 210 ? -19.975 -6.855 5.933 1.00 98.50 210 SER A O 1
ATOM 1699 N N . TYR A 1 211 ? -21.221 -7.642 4.234 1.00 98.12 211 TYR A N 1
ATOM 1700 C CA . TYR A 1 211 ? -22.416 -6.825 4.484 1.00 98.12 211 TYR A CA 1
ATOM 1701 C C . TYR A 1 211 ? -23.039 -7.026 5.876 1.00 98.12 211 TYR A C 1
ATOM 1703 O O . TYR A 1 211 ? -23.818 -6.185 6.316 1.00 98.12 211 TYR A O 1
ATOM 1711 N N . ILE A 1 212 ? -22.703 -8.118 6.579 1.00 97.69 212 ILE A N 1
ATOM 1712 C CA . ILE A 1 212 ? -23.096 -8.334 7.983 1.00 97.69 212 ILE A CA 1
ATOM 1713 C C . ILE A 1 212 ? -22.581 -7.185 8.866 1.00 97.69 212 ILE A C 1
ATOM 1715 O O . ILE A 1 212 ? -23.241 -6.787 9.823 1.00 97.69 212 ILE A O 1
ATOM 1719 N N . ASN A 1 213 ? -21.425 -6.614 8.520 1.00 96.62 213 ASN A N 1
ATOM 1720 C CA . ASN A 1 213 ? -20.933 -5.382 9.112 1.00 96.62 213 ASN A CA 1
ATOM 1721 C C . ASN A 1 213 ? -21.472 -4.180 8.321 1.00 96.62 213 ASN A C 1
ATOM 1723 O O . ASN A 1 213 ? -21.069 -3.934 7.184 1.00 96.62 213 ASN A O 1
ATOM 1727 N N . SER A 1 214 ? -22.331 -3.377 8.948 1.00 97.62 214 SER A N 1
ATOM 1728 C CA . SER A 1 214 ? -22.949 -2.197 8.324 1.00 97.62 214 SER A CA 1
ATOM 1729 C C . SER A 1 214 ? -21.940 -1.153 7.823 1.00 97.62 214 SER A C 1
ATOM 1731 O O . SER A 1 214 ? -22.230 -0.415 6.884 1.00 97.62 214 SER A O 1
ATOM 1733 N N . ASN A 1 215 ? -20.729 -1.113 8.388 1.00 97.06 215 ASN A N 1
ATOM 1734 C CA . ASN A 1 215 ? -19.671 -0.176 8.004 1.00 97.06 215 ASN A CA 1
ATOM 1735 C C . ASN A 1 215 ? -18.709 -0.730 6.936 1.00 97.06 215 ASN A C 1
ATOM 1737 O O . ASN A 1 215 ? -17.751 -0.040 6.568 1.00 97.06 215 ASN A O 1
ATOM 1741 N N . HIS A 1 216 ? -18.931 -1.947 6.422 1.00 98.44 216 HIS A N 1
ATOM 1742 C CA . HIS A 1 216 ? -17.948 -2.676 5.610 1.00 98.44 216 HIS A CA 1
ATOM 1743 C C . HIS A 1 216 ? -17.420 -1.896 4.396 1.00 98.44 216 HIS A C 1
ATOM 1745 O O . HIS A 1 216 ? -16.216 -1.898 4.154 1.00 98.44 216 HIS A O 1
ATOM 1751 N N . LEU A 1 217 ? -18.268 -1.159 3.667 1.00 98.62 217 LEU A N 1
ATOM 1752 C CA . LEU A 1 217 ? -17.825 -0.363 2.512 1.00 98.62 217 LEU A CA 1
ATOM 1753 C C . LEU A 1 217 ? -16.854 0.754 2.915 1.00 98.62 217 LEU A C 1
ATOM 1755 O O . LEU A 1 217 ? -15.847 0.987 2.240 1.00 98.62 217 LEU A O 1
ATOM 1759 N N . SER A 1 218 ? -17.126 1.425 4.038 1.00 98.56 218 SER A N 1
ATOM 1760 C CA . SER A 1 218 ? -16.231 2.452 4.576 1.00 98.56 218 SER A CA 1
ATOM 1761 C C . SER A 1 218 ? -14.910 1.838 5.045 1.00 98.56 218 SER A C 1
ATOM 1763 O O . SER A 1 218 ? -13.835 2.381 4.776 1.00 98.56 218 SER A O 1
ATOM 1765 N N . TYR A 1 219 ? -14.970 0.661 5.671 1.00 98.62 219 TYR A N 1
ATOM 1766 C CA . TYR A 1 219 ? -13.786 -0.087 6.090 1.00 98.62 219 TYR A CA 1
ATOM 1767 C C . TYR A 1 219 ? -12.943 -0.552 4.900 1.00 98.62 219 TYR A C 1
ATOM 1769 O O . TYR A 1 219 ? -11.733 -0.351 4.923 1.00 98.62 219 TYR A O 1
ATOM 1777 N N . PHE A 1 220 ? -13.535 -1.062 3.816 1.00 98.75 220 PHE A N 1
ATOM 1778 C CA . PHE A 1 220 ? -12.779 -1.409 2.606 1.00 98.75 220 PHE A CA 1
ATOM 1779 C C . PHE A 1 220 ? -12.059 -0.201 2.009 1.00 98.75 220 PHE A C 1
ATOM 1781 O O . PHE A 1 220 ? -10.887 -0.300 1.640 1.00 98.75 220 PHE A O 1
ATOM 1788 N N . LYS A 1 221 ? -12.719 0.963 1.959 1.00 98.69 221 LYS A N 1
ATOM 1789 C CA . LYS A 1 221 ? -12.083 2.207 1.504 1.00 98.69 221 LYS A CA 1
ATOM 1790 C C . LYS A 1 221 ? -10.916 2.604 2.411 1.00 98.69 221 LYS A C 1
ATOM 1792 O O . LYS A 1 221 ? -9.867 3.012 1.912 1.00 98.69 221 LYS A O 1
ATOM 1797 N N . PHE A 1 222 ? -11.084 2.483 3.725 1.00 98.69 222 PHE A N 1
ATOM 1798 C CA . PHE A 1 222 ? -10.027 2.752 4.696 1.00 98.69 222 PHE A CA 1
ATOM 1799 C C . PHE A 1 222 ? -8.845 1.781 4.554 1.00 98.69 222 PHE A C 1
ATOM 1801 O O . PHE A 1 222 ? -7.709 2.237 4.456 1.00 98.69 222 PHE A O 1
ATOM 1808 N N . VAL A 1 223 ? -9.096 0.474 4.435 1.00 98.75 223 VAL A N 1
ATOM 1809 C CA . VAL A 1 223 ? -8.058 -0.544 4.197 1.00 98.75 223 VAL A CA 1
ATOM 1810 C C . VAL A 1 223 ? -7.323 -0.280 2.881 1.00 98.75 223 VAL A C 1
ATOM 1812 O O . VAL A 1 223 ? -6.095 -0.327 2.839 1.00 98.75 223 VAL A O 1
ATOM 1815 N N . GLY A 1 224 ? -8.040 0.087 1.815 1.00 98.62 224 GLY A N 1
ATOM 1816 C CA . GLY A 1 224 ? -7.427 0.490 0.548 1.00 98.62 224 GLY A CA 1
ATOM 1817 C C . GLY A 1 224 ? -6.496 1.699 0.701 1.00 98.62 224 GLY A C 1
ATOM 1818 O O . GLY A 1 224 ? -5.383 1.692 0.173 1.00 98.62 224 GLY A O 1
ATOM 1819 N N . ARG A 1 225 ? -6.905 2.713 1.480 1.00 98.44 225 ARG A N 1
ATOM 1820 C CA . ARG A 1 225 ? -6.054 3.868 1.820 1.00 98.44 225 ARG A CA 1
ATOM 1821 C C . ARG A 1 225 ? -4.838 3.464 2.648 1.00 98.44 225 ARG A C 1
ATOM 1823 O O . ARG A 1 225 ? -3.745 3.916 2.335 1.00 98.44 225 ARG A O 1
ATOM 1830 N N . PHE A 1 226 ? -5.004 2.595 3.642 1.00 98.69 226 PHE A N 1
ATOM 1831 C CA . PHE A 1 226 ? -3.911 2.058 4.455 1.00 98.69 226 PHE A CA 1
ATOM 1832 C C . PHE A 1 226 ? -2.858 1.334 3.601 1.00 98.69 226 PHE A C 1
ATOM 1834 O O . PHE A 1 226 ? -1.672 1.647 3.695 1.00 98.69 226 PHE A O 1
ATOM 1841 N N . ILE A 1 227 ? -3.281 0.443 2.698 1.00 98.62 227 ILE A N 1
ATOM 1842 C CA . ILE A 1 227 ? -2.374 -0.272 1.784 1.00 98.62 227 ILE A CA 1
ATOM 1843 C C . ILE A 1 227 ? -1.660 0.716 0.853 1.00 98.62 227 ILE A C 1
ATOM 1845 O O . ILE A 1 227 ? -0.438 0.663 0.703 1.00 98.62 227 ILE A O 1
ATOM 1849 N N . ALA A 1 228 ? -2.400 1.656 0.257 1.00 98.00 228 ALA A N 1
ATOM 1850 C CA . ALA A 1 228 ? -1.819 2.688 -0.599 1.00 98.00 228 ALA A CA 1
ATOM 1851 C C . ALA A 1 228 ? -0.826 3.580 0.163 1.00 98.00 228 ALA A C 1
ATOM 1853 O O . ALA A 1 228 ? 0.199 3.969 -0.393 1.00 98.00 228 ALA A O 1
ATOM 1854 N N . LYS A 1 229 ? -1.095 3.868 1.439 1.00 97.38 229 LYS A N 1
ATOM 1855 C CA . LYS A 1 229 ? -0.230 4.646 2.327 1.00 97.38 229 LYS A CA 1
ATOM 1856 C C . LYS A 1 229 ? 1.051 3.896 2.684 1.00 97.38 229 LYS A C 1
ATOM 1858 O O . LYS A 1 229 ? 2.124 4.476 2.563 1.00 97.38 229 LYS A O 1
ATOM 1863 N N . ALA A 1 230 ? 0.980 2.600 2.981 1.00 98.06 230 ALA A N 1
ATOM 1864 C CA . ALA A 1 230 ? 2.172 1.771 3.167 1.00 98.06 230 ALA A CA 1
ATOM 1865 C C . ALA A 1 230 ? 3.048 1.757 1.907 1.00 98.06 230 ALA A C 1
ATOM 1867 O O . ALA A 1 230 ? 4.263 1.966 1.974 1.00 98.06 230 ALA A O 1
ATOM 1868 N N . ILE A 1 231 ? 2.417 1.606 0.734 1.00 97.00 231 ILE A N 1
ATOM 1869 C CA . ILE A 1 231 ? 3.108 1.744 -0.547 1.00 97.00 231 ILE A CA 1
ATOM 1870 C C . ILE A 1 231 ? 3.713 3.138 -0.639 1.00 97.00 231 ILE A C 1
ATOM 1872 O O . ILE A 1 231 ? 4.890 3.220 -0.950 1.00 97.00 231 ILE A O 1
ATOM 1876 N N . TYR A 1 232 ? 2.987 4.214 -0.348 1.00 95.50 232 TYR A N 1
ATOM 1877 C CA . TYR A 1 232 ? 3.495 5.582 -0.439 1.00 95.50 232 TYR A CA 1
ATOM 1878 C C . TYR A 1 232 ? 4.726 5.817 0.457 1.00 95.50 232 TYR A C 1
ATOM 1880 O O . TYR A 1 232 ? 5.766 6.249 -0.037 1.00 95.50 232 TYR A O 1
ATOM 1888 N N . ASP A 1 233 ? 4.666 5.387 1.718 1.00 94.50 233 ASP A N 1
ATOM 1889 C CA . ASP A 1 233 ? 5.731 5.530 2.724 1.00 94.50 233 ASP A CA 1
ATOM 1890 C C . ASP A 1 233 ? 6.904 4.547 2.547 1.00 94.50 233 ASP A C 1
ATOM 1892 O O . ASP A 1 233 ? 7.853 4.560 3.335 1.00 94.50 233 ASP A O 1
ATOM 1896 N N . ASN A 1 234 ? 6.855 3.679 1.528 1.00 95.81 234 ASN A N 1
ATOM 1897 C CA . ASN A 1 234 ? 7.831 2.607 1.298 1.00 95.81 234 ASN A CA 1
ATOM 1898 C C . ASN A 1 234 ? 7.945 1.646 2.498 1.00 95.81 234 ASN A C 1
ATOM 1900 O O . ASN A 1 234 ? 9.042 1.264 2.911 1.00 95.81 234 ASN A O 1
ATOM 1904 N N . LYS A 1 235 ? 6.798 1.261 3.061 1.00 96.56 235 LYS A N 1
ATOM 1905 C CA . LYS A 1 235 ? 6.666 0.283 4.144 1.00 96.56 235 LYS A CA 1
ATOM 1906 C C . LYS A 1 235 ? 6.097 -1.019 3.595 1.00 96.56 235 LYS A C 1
ATOM 1908 O O . LYS A 1 235 ? 5.212 -1.015 2.742 1.00 96.56 235 LYS A O 1
ATOM 1913 N N . LEU A 1 236 ? 6.650 -2.132 4.062 1.00 95.88 236 LEU A N 1
ATOM 1914 C CA . LEU A 1 236 ? 6.150 -3.464 3.739 1.00 95.88 236 LEU A CA 1
ATOM 1915 C C . LEU A 1 236 ? 5.036 -3.829 4.719 1.00 95.88 236 LEU A C 1
ATOM 1917 O O . LEU A 1 236 ? 5.081 -3.420 5.877 1.00 95.88 236 LEU A O 1
ATOM 1921 N N . LEU A 1 237 ? 4.056 -4.589 4.240 1.00 97.75 237 LEU A N 1
ATOM 1922 C CA . LEU A 1 237 ? 2.949 -5.108 5.037 1.00 97.75 237 LEU A CA 1
ATOM 1923 C C . LEU A 1 237 ? 2.978 -6.632 5.010 1.00 97.75 237 LEU A C 1
ATOM 1925 O O . LEU A 1 237 ? 3.290 -7.212 3.968 1.00 97.75 237 LEU A O 1
ATOM 1929 N N . GLU A 1 238 ? 2.538 -7.269 6.093 1.00 96.06 238 GLU A N 1
ATOM 1930 C CA . GLU A 1 238 ? 2.257 -8.712 6.133 1.00 96.06 238 GLU A CA 1
ATOM 1931 C C . GLU A 1 238 ? 0.877 -9.014 5.511 1.00 96.06 238 GLU A C 1
ATOM 1933 O O . GLU A 1 238 ? 0.052 -9.733 6.066 1.00 96.06 238 GLU A O 1
ATOM 1938 N N . CYS A 1 239 ? 0.601 -8.421 4.343 1.00 96.62 239 CYS A N 1
ATOM 1939 C CA . CYS A 1 239 ? -0.678 -8.529 3.648 1.00 96.62 239 CYS A CA 1
ATOM 1940 C C . CYS A 1 239 ? -0.563 -9.328 2.349 1.00 96.62 239 CYS A C 1
ATOM 1942 O O . CYS A 1 239 ? -0.108 -8.811 1.324 1.00 96.62 239 CYS A O 1
ATOM 1944 N N . TYR A 1 240 ? -1.039 -10.573 2.375 1.00 96.81 240 TYR A N 1
ATOM 1945 C CA . TYR A 1 240 ? -0.982 -11.492 1.239 1.00 96.81 240 TYR A CA 1
ATOM 1946 C C . TYR A 1 240 ? -2.376 -11.704 0.659 1.00 96.81 240 TYR A C 1
ATOM 1948 O O . TYR A 1 240 ? -3.217 -12.383 1.245 1.00 96.81 240 TYR A O 1
ATOM 1956 N N . PHE A 1 241 ? -2.633 -11.119 -0.508 1.00 97.94 241 PHE A N 1
ATOM 1957 C CA . PHE A 1 241 ? -3.910 -11.264 -1.199 1.00 97.94 241 PHE A CA 1
ATOM 1958 C C . PHE A 1 241 ? -3.835 -12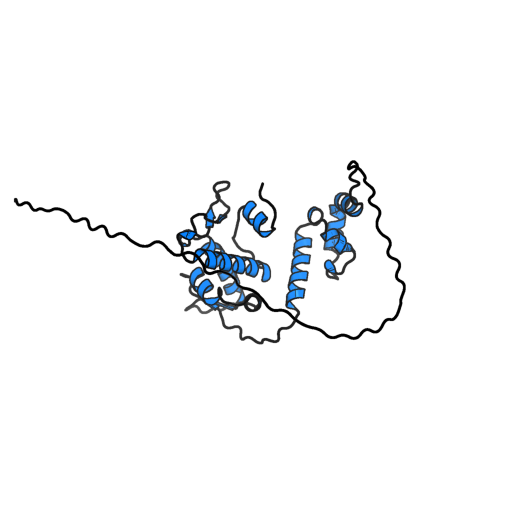.315 -2.306 1.00 97.94 241 PHE A C 1
ATOM 1960 O O . PHE A 1 241 ? -2.764 -12.663 -2.802 1.00 97.94 241 PHE A O 1
ATOM 1967 N N . THR A 1 242 ? -4.994 -12.811 -2.727 1.00 97.69 242 THR A N 1
ATOM 1968 C CA . THR A 1 242 ? -5.090 -13.687 -3.901 1.00 97.69 242 THR A CA 1
ATOM 1969 C C . THR A 1 242 ? -4.591 -12.992 -5.172 1.00 97.69 242 THR A C 1
ATOM 1971 O O . THR A 1 242 ? -4.672 -11.770 -5.335 1.00 97.69 242 THR A O 1
ATOM 1974 N N . ARG A 1 243 ? -4.140 -13.781 -6.154 1.00 96.00 243 ARG A N 1
ATOM 1975 C CA . ARG A 1 243 ? -3.726 -13.253 -7.465 1.00 96.00 243 ARG A CA 1
ATOM 1976 C C . ARG A 1 243 ? -4.841 -12.472 -8.172 1.00 96.00 243 ARG A C 1
ATOM 1978 O O . ARG A 1 243 ? -4.550 -11.483 -8.842 1.00 96.00 243 ARG A O 1
ATOM 1985 N N . SER A 1 244 ? -6.095 -12.907 -8.048 1.00 96.00 244 SER A N 1
ATOM 1986 C CA . SER A 1 244 ? -7.256 -12.202 -8.609 1.00 96.00 244 SER A CA 1
ATOM 1987 C C . SER A 1 244 ? -7.446 -10.825 -7.973 1.00 96.00 244 SER A C 1
ATOM 1989 O O . SER A 1 244 ? -7.682 -9.862 -8.695 1.00 96.00 244 SER A O 1
ATOM 1991 N N . PHE A 1 245 ? -7.238 -10.690 -6.662 1.00 97.25 245 PHE A N 1
ATOM 1992 C CA . PHE A 1 245 ? -7.298 -9.396 -5.981 1.00 97.25 245 PHE A CA 1
ATOM 1993 C C . PHE A 1 245 ? -6.271 -8.398 -6.540 1.00 97.25 245 PHE A C 1
ATOM 1995 O O . PHE A 1 245 ? -6.628 -7.274 -6.891 1.00 97.25 245 PHE A O 1
ATOM 2002 N N . TYR A 1 246 ? -5.013 -8.818 -6.729 1.00 97.62 246 TYR A N 1
ATOM 2003 C CA . TYR A 1 246 ? -4.006 -7.959 -7.366 1.00 97.62 246 TYR A CA 1
ATOM 2004 C C . TYR A 1 246 ? -4.365 -7.604 -8.817 1.00 97.62 246 TYR A C 1
ATOM 2006 O O . TYR A 1 246 ? -4.130 -6.475 -9.243 1.00 97.62 246 TYR A O 1
ATOM 2014 N N . LYS A 1 247 ? -4.968 -8.529 -9.578 1.00 96.69 247 LYS A N 1
ATOM 2015 C CA . LYS A 1 247 ? -5.473 -8.229 -10.928 1.00 96.69 247 LYS A CA 1
ATOM 2016 C C . LYS A 1 247 ? -6.556 -7.149 -10.902 1.00 96.69 247 LYS A C 1
ATOM 2018 O O . LYS A 1 247 ? -6.497 -6.249 -11.733 1.00 96.69 247 LYS A O 1
ATOM 2023 N N . HIS A 1 248 ? -7.474 -7.185 -9.934 1.00 97.25 248 HIS A N 1
ATOM 2024 C CA . HIS A 1 248 ? -8.490 -6.143 -9.773 1.00 97.25 248 HIS A CA 1
ATOM 2025 C C . HIS A 1 248 ? -7.881 -4.765 -9.487 1.00 97.25 248 HIS A C 1
ATOM 2027 O O . HIS A 1 248 ? -8.295 -3.795 -10.113 1.00 97.25 248 HIS A O 1
ATOM 2033 N N . ILE A 1 249 ? -6.856 -4.671 -8.628 1.00 97.19 249 ILE A N 1
ATOM 2034 C CA . ILE A 1 249 ? -6.130 -3.405 -8.386 1.00 97.19 249 ILE A CA 1
ATOM 2035 C C . ILE A 1 249 ? -5.524 -2.857 -9.686 1.00 97.19 249 ILE A C 1
ATOM 2037 O O . ILE A 1 249 ? -5.530 -1.651 -9.917 1.00 97.19 249 ILE A O 1
ATOM 2041 N N . LEU A 1 250 ? -5.006 -3.743 -10.539 1.00 96.00 250 LEU A N 1
ATOM 2042 C CA . LEU A 1 250 ? -4.394 -3.385 -11.819 1.00 96.00 250 LEU A CA 1
ATOM 2043 C C . LEU A 1 250 ? -5.413 -3.164 -12.953 1.00 96.00 250 LEU A C 1
ATOM 2045 O O . LEU A 1 250 ? -4.997 -2.892 -14.076 1.00 96.00 250 LEU A O 1
ATOM 2049 N N . GLY A 1 251 ? -6.719 -3.325 -12.705 1.00 96.25 251 GLY A N 1
ATOM 2050 C CA . GLY A 1 251 ? -7.750 -3.259 -13.749 1.00 96.25 251 GLY A CA 1
ATOM 2051 C C . GLY A 1 251 ? -7.662 -4.387 -14.788 1.00 96.25 251 GLY A C 1
ATOM 2052 O O . GLY A 1 251 ? -8.173 -4.256 -15.896 1.00 96.25 251 GLY A O 1
ATOM 2053 N N . VAL A 1 252 ? -6.996 -5.496 -14.457 1.00 96.00 252 VAL A N 1
ATOM 2054 C CA . VAL A 1 252 ? -6.810 -6.647 -15.349 1.00 96.00 252 VAL A CA 1
ATOM 2055 C C . VAL A 1 252 ? -7.945 -7.648 -15.150 1.00 96.00 252 VAL A C 1
ATOM 2057 O O . VAL A 1 252 ? -8.246 -8.042 -14.023 1.00 96.00 252 VAL A O 1
ATOM 2060 N N . HIS A 1 253 ? -8.529 -8.125 -16.250 1.00 92.50 253 HIS A N 1
ATOM 2061 C CA . HIS A 1 253 ? -9.588 -9.132 -16.210 1.00 92.50 253 HIS A CA 1
ATOM 2062 C C . HIS A 1 253 ? -9.121 -10.438 -15.539 1.00 92.50 253 HIS A C 1
ATOM 2064 O O . HIS A 1 253 ? -8.033 -10.969 -15.814 1.00 92.50 253 HIS A O 1
ATOM 2070 N N . VAL A 1 254 ? -9.966 -10.986 -14.668 1.00 90.25 254 VAL A N 1
ATOM 2071 C CA . VAL A 1 254 ? -9.765 -12.302 -14.054 1.00 90.25 254 VAL A CA 1
ATOM 2072 C C . VAL A 1 254 ? -10.440 -13.329 -14.957 1.00 90.25 254 VAL A C 1
ATOM 2074 O O . VAL A 1 254 ? -11.644 -13.265 -15.163 1.00 90.25 254 VAL A O 1
ATOM 2077 N N . LYS A 1 255 ? -9.635 -14.200 -15.570 1.00 73.94 255 LYS A N 1
ATOM 2078 C CA . LYS A 1 255 ? -10.129 -15.362 -16.316 1.00 73.94 255 LYS A CA 1
ATOM 2079 C C . LYS A 1 255 ? -10.548 -16.453 -15.347 1.00 73.94 255 LYS A C 1
ATOM 2081 O O . LYS A 1 255 ? -9.846 -16.557 -14.311 1.00 73.94 255 LYS A O 1
#